Protein AF-A0A932TFF6-F1 (afdb_monomer)

Secondary structure (DSSP, 8-state):
----EEEEE-S-HHHHHHHHHHHHTTT-EEEEESSHHHHHHHHHSS---SEEEEES--SSS-HHHHHHHHHHH-TT--EEEEES---HHHHHHHHHTT--EEEESS--HHHHHHHHHHHHHS------SS---GGGT--GGG--TT-----S---EE-TTS-EEEEEPPPS---HHHHTSEEEEEEEE-TTS-EEEEEEEE-HHHHHHHHHHHS----TTSHHHHHHHHHHHHHHHHHT-SPPPSEEEE-S--HHHHHHHHHHTTPPPPS--

Radius of gyration: 21.69 Å; Cα contacts (8 Å, |Δi|>4): 420; chains: 1; bounding box: 51×45×53 Å

Structure (mmCIF, N/CA/C/O backbone):
data_AF-A0A932TFF6-F1
#
_entry.id   AF-A0A932TFF6-F1
#
loop_
_atom_site.group_PDB
_atom_site.id
_atom_site.type_symbol
_atom_site.label_atom_id
_atom_site.label_alt_id
_atom_site.label_comp_id
_atom_site.label_asym_id
_atom_site.label_entity_id
_atom_site.label_seq_id
_atom_site.pdbx_PDB_ins_code
_atom_site.Cartn_x
_atom_site.Cartn_y
_atom_site.Cartn_z
_atom_site.occupancy
_atom_site.B_iso_or_equiv
_atom_site.auth_seq_id
_atom_site.auth_comp_id
_atom_site.auth_asym_id
_atom_site.auth_atom_id
_atom_site.pdbx_PDB_model_num
ATOM 1 N N . MET A 1 1 ? -24.861 10.245 3.271 1.00 50.19 1 MET A N 1
ATOM 2 C CA . MET A 1 1 ? -23.673 9.605 3.872 1.00 50.19 1 MET A CA 1
ATOM 3 C C . MET A 1 1 ? -24.022 9.287 5.314 1.00 50.19 1 MET A C 1
ATOM 5 O O . MET A 1 1 ? -24.725 10.081 5.924 1.00 50.19 1 MET A O 1
ATOM 9 N N . SER A 1 2 ? -23.669 8.104 5.811 1.00 61.56 2 SER A N 1
ATOM 10 C CA . SER A 1 2 ? -23.955 7.710 7.195 1.00 61.56 2 SER A CA 1
ATOM 11 C C . SER A 1 2 ? -23.084 8.510 8.166 1.00 61.56 2 SER A C 1
ATOM 13 O O . SER A 1 2 ? -21.881 8.642 7.938 1.00 61.56 2 SER A O 1
ATOM 15 N N . ASN A 1 3 ? -23.696 9.031 9.231 1.00 86.69 3 ASN A N 1
ATOM 16 C CA . ASN A 1 3 ? -22.996 9.624 10.368 1.00 86.69 3 ASN A CA 1
ATOM 17 C C . ASN A 1 3 ? -22.178 8.512 11.046 1.00 86.69 3 ASN A C 1
ATOM 19 O O . ASN A 1 3 ? -22.764 7.551 11.538 1.00 86.69 3 ASN A O 1
ATOM 23 N N . ALA A 1 4 ? -20.853 8.607 10.969 1.00 93.56 4 ALA A N 1
ATOM 24 C CA . ALA A 1 4 ? -19.921 7.598 11.463 1.00 93.56 4 ALA A CA 1
ATOM 25 C C . ALA A 1 4 ? -19.188 8.171 12.670 1.00 93.56 4 ALA A C 1
ATOM 27 O O . ALA A 1 4 ? -18.909 9.373 12.687 1.00 93.56 4 ALA A O 1
ATOM 28 N N . HIS A 1 5 ? -18.879 7.319 13.642 1.00 95.06 5 HIS A N 1
ATOM 29 C CA . HIS A 1 5 ? -18.123 7.706 14.824 1.00 95.06 5 HIS A CA 1
ATOM 30 C C . HIS A 1 5 ? -16.627 7.459 14.606 1.00 95.06 5 HIS A C 1
ATOM 32 O O . HIS A 1 5 ? -16.205 6.313 14.420 1.00 95.06 5 HIS A O 1
ATOM 38 N N . ILE A 1 6 ? -15.835 8.532 14.569 1.00 96.38 6 ILE A N 1
ATOM 39 C CA . ILE A 1 6 ? -14.424 8.497 14.174 1.00 96.38 6 ILE A CA 1
ATOM 40 C C . ILE A 1 6 ? -13.540 8.980 15.323 1.00 96.38 6 ILE A C 1
ATOM 42 O O . ILE A 1 6 ? -13.723 10.091 15.811 1.00 96.38 6 ILE A O 1
ATOM 46 N N . LEU A 1 7 ? -12.540 8.179 15.690 1.00 97.25 7 LEU A N 1
ATOM 47 C CA . LEU A 1 7 ? -11.483 8.579 16.619 1.00 97.25 7 LEU A CA 1
ATOM 48 C C . LEU A 1 7 ? -10.253 9.045 15.836 1.00 97.25 7 LEU A C 1
ATOM 50 O O . LEU A 1 7 ? -9.744 8.309 14.990 1.00 97.25 7 LEU A O 1
ATOM 54 N N . ILE A 1 8 ? -9.753 10.241 16.126 1.00 97.44 8 ILE A N 1
ATOM 55 C CA . ILE A 1 8 ? -8.482 10.757 15.609 1.00 97.44 8 ILE A CA 1
ATOM 56 C C . ILE A 1 8 ? -7.444 10.722 16.722 1.00 97.44 8 ILE A C 1
ATOM 58 O O . ILE A 1 8 ? -7.664 11.271 17.794 1.00 97.44 8 ILE A O 1
ATOM 62 N N . VAL A 1 9 ? -6.285 10.143 16.450 1.00 97.00 9 VAL A N 1
ATOM 63 C CA . VAL A 1 9 ? -5.193 10.021 17.409 1.00 97.00 9 VAL A CA 1
ATOM 64 C C . VAL A 1 9 ? -3.934 10.599 16.785 1.00 97.00 9 VAL A C 1
ATOM 66 O O . VAL A 1 9 ? -3.470 10.089 15.771 1.00 97.00 9 VAL A O 1
ATOM 69 N N . ASP A 1 10 ? -3.406 11.672 17.357 1.00 94.06 10 ASP A N 1
ATOM 70 C CA . ASP A 1 10 ? -2.201 12.357 16.871 1.00 94.06 10 ASP A CA 1
ATOM 71 C C . ASP A 1 10 ? -1.651 13.216 18.013 1.00 94.06 10 ASP A C 1
ATOM 73 O O . ASP A 1 10 ? -2.449 13.788 18.749 1.00 94.06 10 ASP A O 1
ATOM 77 N N . ASP A 1 11 ? -0.342 13.346 18.211 1.00 92.75 11 ASP A N 1
ATOM 78 C CA . ASP A 1 11 ? 0.190 14.215 19.271 1.00 92.75 11 ASP A CA 1
ATOM 79 C C . ASP A 1 11 ? 0.161 15.702 18.878 1.00 92.75 11 ASP A C 1
ATOM 81 O O . ASP A 1 11 ? 0.051 16.578 19.745 1.00 92.75 11 ASP A O 1
ATOM 85 N N . GLU A 1 12 ? 0.108 16.011 17.580 1.00 90.75 12 GLU A N 1
ATOM 86 C CA . GLU A 1 12 ? 0.061 17.378 17.070 1.00 90.75 12 GLU A CA 1
ATOM 87 C C . GLU A 1 12 ? -1.375 17.940 17.050 1.00 90.75 12 GLU A C 1
ATOM 89 O O . GLU A 1 12 ? -2.219 17.559 16.235 1.00 90.75 12 GLU A O 1
ATOM 94 N N . GLU A 1 13 ? -1.657 18.927 17.910 1.00 92.12 13 GLU A N 1
ATOM 95 C CA . GLU A 1 13 ? -2.988 19.550 18.039 1.00 92.12 13 GLU A CA 1
ATOM 96 C C . GLU A 1 13 ? -3.528 20.089 16.709 1.00 92.12 13 GLU A C 1
ATOM 98 O O . GLU A 1 13 ? -4.639 19.749 16.308 1.00 92.12 13 GLU A O 1
ATOM 103 N N . ASN A 1 14 ? -2.711 20.846 15.973 1.00 88.25 14 ASN A N 1
ATOM 104 C CA . ASN A 1 14 ? -3.103 21.423 14.684 1.00 88.25 14 ASN A CA 1
ATOM 105 C C . ASN A 1 14 ? -3.545 20.355 13.670 1.00 88.25 14 ASN A C 1
ATOM 107 O O . ASN A 1 14 ? -4.462 20.584 12.874 1.00 88.25 14 ASN A O 1
ATOM 111 N N . ILE A 1 15 ? -2.897 19.186 13.684 1.00 88.50 15 ILE A N 1
ATOM 112 C CA . ILE A 1 15 ? -3.232 18.076 12.793 1.00 88.50 15 ILE A CA 1
ATOM 113 C C . ILE A 1 15 ? -4.560 17.445 13.220 1.00 88.50 15 ILE A C 1
ATOM 115 O O . ILE A 1 15 ? -5.430 17.246 12.364 1.00 88.50 15 ILE A O 1
ATOM 119 N N . ARG A 1 16 ? -4.756 17.203 14.527 1.00 94.94 16 ARG A N 1
ATOM 120 C CA . ARG A 1 16 ? -6.035 16.709 15.066 1.00 94.94 16 ARG A CA 1
ATOM 121 C C . ARG A 1 16 ? -7.191 17.623 14.686 1.00 94.94 16 ARG A C 1
ATOM 123 O O . ARG A 1 16 ? -8.195 17.146 14.165 1.00 94.94 16 ARG A O 1
ATOM 130 N N . GLU A 1 17 ? -7.039 18.930 14.891 1.00 94.12 17 GLU A N 1
ATOM 131 C CA . GLU A 1 17 ? -8.085 19.908 14.582 1.00 94.12 17 GLU A CA 1
ATOM 132 C C . GLU A 1 17 ? -8.396 19.968 13.086 1.00 94.12 17 GLU A C 1
ATOM 134 O O . GLU A 1 17 ? -9.562 19.958 12.693 1.00 94.12 17 GLU A O 1
ATOM 139 N N . THR A 1 18 ? -7.365 19.958 12.237 1.00 91.06 18 THR A N 1
ATOM 140 C CA . THR A 1 18 ? -7.540 19.977 10.778 1.00 91.06 18 THR A CA 1
ATOM 141 C C . THR A 1 18 ? -8.310 18.748 10.294 1.00 91.06 18 THR A C 1
ATOM 143 O O . THR A 1 18 ? -9.246 18.873 9.498 1.00 91.06 18 THR A O 1
ATOM 146 N N . MET A 1 19 ? -7.944 17.557 10.780 1.00 95.38 19 MET A N 1
ATOM 147 C CA . MET A 1 19 ? -8.646 16.320 10.441 1.00 95.38 19 MET A CA 1
ATOM 148 C C . MET A 1 19 ? -10.082 16.314 10.981 1.00 95.38 19 MET A C 1
ATOM 150 O O . MET A 1 19 ? -11.002 15.946 10.246 1.00 95.38 19 MET A O 1
ATOM 154 N N . ARG A 1 20 ? -10.284 16.778 12.222 1.00 97.06 20 ARG A N 1
ATOM 155 C CA . ARG A 1 20 ? -11.602 16.901 12.857 1.00 97.06 20 ARG A CA 1
ATOM 156 C C . ARG A 1 20 ? -12.528 17.780 12.027 1.00 97.06 20 ARG A C 1
ATOM 158 O O . ARG A 1 20 ? -13.556 17.296 11.559 1.00 97.06 20 ARG A O 1
ATOM 165 N N . PHE A 1 21 ? -12.121 19.015 11.732 1.00 95.50 21 PHE A N 1
ATOM 166 C CA . PHE A 1 21 ? -12.932 19.942 10.941 1.00 95.50 21 PHE A CA 1
ATOM 167 C C . PHE A 1 21 ? -13.251 19.398 9.543 1.00 95.50 21 PHE A C 1
ATOM 169 O O . PHE A 1 21 ? -14.367 19.560 9.050 1.00 95.50 21 PHE A O 1
ATOM 176 N N . ALA A 1 22 ? -12.299 18.721 8.895 1.00 93.94 22 ALA A N 1
ATOM 177 C CA . ALA A 1 22 ? -12.499 18.163 7.561 1.00 93.94 22 ALA A CA 1
ATOM 178 C C . ALA A 1 22 ? -13.547 17.035 7.508 1.00 93.94 22 ALA A C 1
ATOM 180 O O . ALA A 1 22 ? -14.212 16.892 6.474 1.00 93.94 22 ALA A O 1
ATOM 181 N N . LEU A 1 23 ? -13.679 16.250 8.584 1.00 96.06 23 LEU A N 1
ATOM 182 C CA . LEU A 1 23 ? -14.601 15.114 8.697 1.00 96.06 23 LEU A CA 1
ATOM 183 C C . LEU A 1 23 ? -15.957 15.511 9.296 1.00 96.06 23 LEU A C 1
ATOM 185 O O . LEU A 1 23 ? -16.994 15.045 8.823 1.00 96.06 23 LEU A O 1
ATOM 189 N N . GLU A 1 24 ? -15.981 16.425 10.266 1.00 96.19 24 GLU A N 1
ATOM 190 C CA . GLU A 1 24 ? -17.225 17.008 10.787 1.00 96.19 24 GLU A CA 1
ATOM 191 C C . GLU A 1 24 ? -17.979 17.784 9.701 1.00 96.19 24 GLU A C 1
ATOM 193 O O . GLU A 1 24 ? -19.206 17.712 9.624 1.00 96.19 24 GLU A O 1
ATOM 198 N N . ALA A 1 25 ? -17.259 18.452 8.789 1.00 93.81 25 ALA A N 1
ATOM 199 C CA . ALA A 1 25 ? -17.853 19.160 7.653 1.00 93.81 25 ALA A CA 1
ATOM 200 C C . ALA A 1 25 ? -18.685 18.257 6.720 1.00 93.81 25 ALA A C 1
ATOM 202 O O . ALA A 1 25 ? -19.515 18.761 5.964 1.00 93.81 25 ALA A O 1
ATOM 203 N N . VAL A 1 26 ? -18.485 16.934 6.766 1.00 91.81 26 VAL A N 1
ATOM 204 C CA . VAL A 1 26 ? -19.289 15.945 6.025 1.00 91.81 26 VAL A CA 1
ATOM 205 C C . VAL A 1 26 ? -20.233 15.129 6.918 1.00 91.81 26 VAL A C 1
ATOM 207 O O . VAL A 1 26 ? -20.846 14.167 6.454 1.00 91.81 26 VAL A O 1
ATOM 210 N N . GLY A 1 27 ? -20.418 15.553 8.173 1.00 94.12 27 GLY A N 1
ATOM 211 C CA . GLY A 1 27 ? -21.456 15.058 9.079 1.00 94.12 27 GLY A CA 1
ATOM 212 C C . GLY A 1 27 ? -21.071 13.846 9.929 1.00 94.12 27 GLY A C 1
ATOM 213 O O . GLY A 1 27 ? -21.969 13.156 10.412 1.00 94.12 27 GLY A O 1
ATOM 214 N N . HIS A 1 28 ? -19.777 13.557 10.090 1.00 95.81 28 HIS A N 1
ATOM 215 C CA . HIS A 1 28 ? -19.294 12.533 11.024 1.00 95.81 28 HIS A CA 1
ATOM 216 C C . HIS A 1 28 ? -19.194 13.085 12.456 1.00 95.81 28 HIS A C 1
ATOM 218 O O . HIS A 1 28 ? -18.895 14.264 12.639 1.00 95.81 28 HIS A O 1
ATOM 224 N N . ARG A 1 29 ? -19.405 12.230 13.467 1.00 95.75 29 ARG A N 1
ATOM 225 C CA . ARG A 1 29 ? -19.052 12.527 14.865 1.00 95.75 29 ARG A CA 1
ATOM 226 C C . ARG A 1 29 ? -17.577 12.196 15.044 1.00 95.75 29 ARG A C 1
ATOM 228 O O . ARG A 1 29 ? -17.175 11.065 14.771 1.00 95.75 29 ARG A O 1
ATOM 235 N N . VAL A 1 30 ? -16.789 13.171 15.478 1.00 96.44 30 VAL A N 1
ATOM 236 C CA . VAL A 1 30 ? -15.340 13.023 15.581 1.00 96.44 30 VAL A CA 1
ATOM 237 C C . VAL A 1 30 ? -14.878 13.334 16.992 1.00 96.44 30 VAL A C 1
ATOM 239 O O . VAL A 1 30 ? -15.206 14.380 17.541 1.00 96.44 30 VAL A O 1
ATOM 242 N N . GLU A 1 31 ? -14.078 12.436 17.545 1.00 96.56 31 GLU A N 1
ATOM 243 C CA . GLU A 1 31 ? -13.408 12.617 18.828 1.00 96.56 31 GLU A CA 1
ATOM 244 C C . GLU A 1 31 ? -11.901 12.497 18.631 1.00 96.56 31 GLU A C 1
ATOM 246 O O . GLU A 1 31 ? -11.424 11.985 17.613 1.00 96.56 31 GLU A O 1
ATOM 251 N N . THR A 1 32 ? -11.135 13.046 19.568 1.00 96.62 32 THR A N 1
ATOM 252 C CA . THR A 1 32 ? -9.690 13.200 19.409 1.00 96.62 32 THR A CA 1
ATOM 253 C C . THR A 1 32 ? -8.951 12.757 20.657 1.00 96.62 32 THR A C 1
ATOM 255 O O . THR A 1 32 ? -9.335 13.176 21.740 1.00 96.62 32 THR A O 1
ATOM 258 N N . ALA A 1 33 ? -7.850 12.031 20.488 1.00 96.38 33 ALA A N 1
ATOM 259 C CA . ALA A 1 33 ? -6.898 11.704 21.541 1.00 96.38 33 ALA A CA 1
ATOM 260 C C . ALA A 1 33 ? -5.516 12.276 21.192 1.00 96.38 33 ALA A C 1
ATOM 262 O O . ALA A 1 33 ? -5.058 12.168 20.052 1.00 96.38 33 ALA A O 1
ATOM 263 N N . ALA A 1 34 ? -4.839 12.879 22.168 1.00 94.94 34 ALA A N 1
ATOM 264 C CA . ALA A 1 34 ? -3.521 13.490 22.008 1.00 94.94 34 ALA A CA 1
ATOM 265 C C . ALA A 1 34 ? -2.359 12.510 22.242 1.00 94.94 34 ALA A C 1
ATOM 267 O O . ALA A 1 34 ? -1.193 12.885 22.129 1.00 94.94 34 ALA A O 1
ATOM 268 N N . SER A 1 35 ? -2.649 11.261 22.613 1.00 94.06 35 SER A N 1
ATOM 269 C CA . SER A 1 35 ? -1.630 10.236 22.841 1.00 94.06 35 SER A CA 1
ATOM 270 C C . SER A 1 35 ? -2.169 8.827 22.619 1.00 94.06 35 SER A C 1
ATOM 272 O O . SER A 1 35 ? -3.372 8.576 22.702 1.00 94.06 35 SER A O 1
ATOM 274 N N . GLY A 1 36 ? -1.263 7.866 22.424 1.00 92.62 36 GLY A N 1
ATOM 275 C CA . GLY A 1 36 ? -1.642 6.457 22.341 1.00 92.62 36 GLY A CA 1
ATOM 276 C C . GLY A 1 36 ? -2.258 5.898 23.631 1.00 92.62 36 GLY A C 1
ATOM 277 O O . GLY A 1 36 ? -3.066 4.978 23.567 1.00 92.62 36 GLY A O 1
ATOM 278 N N . ALA A 1 37 ? -1.920 6.451 24.802 1.00 92.81 37 ALA A N 1
ATOM 279 C CA . ALA A 1 37 ? -2.524 6.039 26.071 1.00 92.81 37 ALA A CA 1
ATOM 280 C C . ALA A 1 37 ? -3.995 6.473 26.157 1.00 92.81 37 ALA A C 1
ATOM 282 O O . ALA A 1 37 ? -4.860 5.639 26.414 1.00 92.81 37 ALA A O 1
ATOM 283 N N . GLU A 1 38 ? -4.262 7.744 25.855 1.00 94.62 38 GLU A N 1
ATOM 284 C CA . GLU A 1 38 ? -5.611 8.313 25.785 1.00 94.62 38 GLU A CA 1
ATOM 285 C C . GLU A 1 38 ? -6.453 7.594 24.724 1.00 94.62 38 GLU A C 1
ATOM 287 O O . GLU A 1 38 ? -7.576 7.191 24.994 1.00 94.62 38 GLU A O 1
ATOM 292 N N . ALA A 1 39 ? -5.876 7.283 23.558 1.00 94.56 39 ALA A N 1
ATOM 293 C CA . ALA A 1 39 ? -6.569 6.514 22.526 1.00 94.56 39 ALA A CA 1
ATOM 294 C C . ALA A 1 39 ? -7.030 5.129 23.000 1.00 94.56 39 ALA A C 1
ATOM 296 O O . ALA A 1 39 ? -8.104 4.671 22.623 1.00 94.56 39 ALA A O 1
ATOM 297 N N . LEU A 1 40 ? -6.227 4.437 23.813 1.00 93.00 40 LEU A N 1
ATOM 298 C CA . LEU A 1 40 ? -6.586 3.122 24.352 1.00 93.00 40 LEU A CA 1
ATOM 299 C C . LEU A 1 40 ? -7.601 3.205 25.495 1.00 93.00 40 LEU A C 1
ATOM 301 O O . LEU A 1 40 ? -8.325 2.230 25.724 1.00 93.00 40 LEU A O 1
ATOM 305 N N . GLU A 1 41 ? -7.632 4.320 26.217 1.00 93.31 41 GLU A N 1
ATOM 306 C CA . GLU A 1 41 ? -8.660 4.621 27.210 1.00 93.31 41 GLU A CA 1
ATOM 307 C C . GLU A 1 41 ? -9.996 4.897 26.512 1.00 93.31 41 GLU A C 1
ATOM 309 O O . GLU A 1 41 ? -10.964 4.178 26.762 1.00 93.31 41 GLU A O 1
ATOM 314 N N . GLU A 1 42 ? -10.007 5.804 25.533 1.00 90.94 42 GLU A N 1
ATOM 315 C CA . GLU A 1 42 ? -11.187 6.143 24.729 1.00 90.94 42 GLU A CA 1
ATOM 316 C C . GLU A 1 42 ? -11.730 4.936 23.958 1.00 90.94 42 GLU A C 1
ATOM 318 O O . GLU A 1 42 ? -12.927 4.651 23.974 1.00 90.94 42 GLU A O 1
ATOM 323 N N . PHE A 1 43 ? -10.855 4.131 23.347 1.00 88.81 43 PHE A N 1
ATOM 324 C CA . PHE A 1 43 ? -11.277 2.896 22.683 1.00 88.81 43 PHE A CA 1
ATOM 325 C C . PHE A 1 43 ? -11.825 1.850 23.671 1.00 88.81 43 PHE A C 1
ATOM 327 O O . PHE A 1 43 ? -12.598 0.971 23.297 1.00 88.81 43 PHE A O 1
ATOM 334 N N . GLY A 1 44 ? -11.403 1.908 24.937 1.00 85.81 44 GLY A N 1
ATOM 335 C CA . GLY A 1 44 ? -11.828 0.999 26.002 1.00 85.81 44 GLY A CA 1
ATOM 336 C C . GLY A 1 44 ? -13.105 1.411 26.735 1.00 85.81 44 GLY A C 1
ATOM 337 O O . GLY A 1 44 ? -13.643 0.587 27.473 1.00 85.81 44 GLY A O 1
ATOM 338 N N . SER A 1 45 ? -13.601 2.635 26.534 1.00 83.31 45 SER A N 1
ATOM 339 C CA . SER A 1 45 ? -14.767 3.196 27.238 1.00 83.31 45 SER A CA 1
ATOM 340 C C . SER A 1 45 ? -16.088 2.473 26.928 1.00 83.31 45 SER A C 1
ATOM 342 O O . SER A 1 45 ? -17.068 2.613 27.660 1.00 83.31 45 SER A O 1
ATOM 344 N N . GLY A 1 46 ? -16.110 1.657 25.869 1.00 68.75 46 GLY A N 1
ATOM 345 C CA . GLY A 1 46 ? -17.282 0.913 25.411 1.00 68.75 46 GLY A CA 1
ATOM 346 C C . GLY A 1 46 ? -18.104 1.648 24.351 1.00 68.75 46 GLY A C 1
ATOM 347 O O . GLY A 1 46 ? -19.057 1.066 23.827 1.00 68.75 46 GLY A O 1
ATOM 348 N N . GLU A 1 47 ? -17.735 2.882 23.989 1.00 72.50 47 GLU A N 1
ATOM 349 C CA . GLU A 1 47 ? -18.286 3.535 22.803 1.00 72.50 47 GLU A CA 1
ATOM 350 C C . GLU A 1 47 ? -17.791 2.827 21.529 1.00 72.50 47 GLU A C 1
ATOM 352 O O . GLU A 1 47 ? -16.619 2.480 21.381 1.00 72.50 47 GLU A O 1
ATOM 357 N N . GLY A 1 48 ? -18.712 2.541 20.606 1.00 83.62 48 GLY A N 1
ATOM 358 C CA . GLY A 1 48 ? -18.376 1.894 19.342 1.00 83.62 48 GLY A CA 1
ATOM 359 C C . GLY A 1 48 ? -17.723 2.880 18.375 1.00 83.62 48 GLY A C 1
ATOM 360 O O . GLY A 1 48 ? -18.282 3.946 18.117 1.00 83.62 48 GLY A O 1
ATOM 361 N N . TRP A 1 49 ? -16.589 2.490 17.794 1.00 92.94 49 TRP A N 1
ATOM 362 C CA . TRP A 1 49 ? -15.879 3.264 16.773 1.00 92.94 49 TRP A CA 1
ATOM 363 C C . TRP A 1 49 ? -16.074 2.648 15.386 1.00 92.94 49 TRP A C 1
ATOM 365 O O . TRP A 1 49 ? -15.895 1.442 15.191 1.00 92.94 49 TRP A O 1
ATOM 375 N N . ASP A 1 50 ? -16.426 3.475 14.403 1.00 93.44 50 ASP A N 1
ATOM 376 C CA . ASP A 1 50 ? -16.560 3.046 13.008 1.00 93.44 50 ASP A CA 1
ATOM 377 C C . ASP A 1 50 ? -15.232 3.116 12.251 1.00 93.44 50 ASP A C 1
ATOM 379 O O . ASP A 1 50 ? -15.015 2.325 11.321 1.00 93.44 50 ASP A O 1
ATOM 383 N N . LEU A 1 51 ? -14.366 4.055 12.649 1.00 94.38 51 LEU A N 1
ATOM 384 C CA . LEU A 1 51 ? -13.048 4.312 12.079 1.00 94.38 51 LEU A CA 1
ATOM 385 C C . LEU A 1 51 ? -12.112 4.931 13.127 1.00 94.38 51 LEU A C 1
ATOM 387 O O . LEU A 1 51 ? -12.519 5.798 13.893 1.00 94.38 51 LEU A O 1
ATOM 391 N N . VAL A 1 52 ? -10.843 4.533 13.102 1.00 96.06 52 VAL A N 1
ATOM 392 C CA . VAL A 1 52 ? -9.759 5.179 13.849 1.00 96.06 52 VAL A CA 1
ATOM 393 C C . VAL A 1 52 ? -8.722 5.696 12.855 1.00 96.06 52 VAL A C 1
ATOM 395 O O . VAL A 1 52 ? -8.267 4.945 11.993 1.00 96.06 52 VAL A O 1
ATOM 398 N N . LEU A 1 53 ? -8.349 6.966 12.964 1.00 95.19 53 LEU A N 1
ATOM 399 C CA . LEU A 1 53 ? -7.217 7.583 12.276 1.00 95.19 53 LEU A CA 1
ATOM 400 C C . LEU A 1 53 ? -6.085 7.704 13.288 1.00 95.19 53 LEU A C 1
ATOM 402 O O . LEU A 1 53 ? -6.232 8.418 14.273 1.00 95.19 53 LEU A O 1
ATOM 406 N N . LEU A 1 54 ? -4.992 6.979 13.078 1.00 95.19 54 LEU A N 1
ATOM 407 C CA . LEU A 1 54 ? -3.971 6.776 14.101 1.00 95.19 54 LEU A CA 1
ATOM 408 C C . LEU A 1 54 ? -2.602 7.218 13.613 1.00 95.19 54 LEU A C 1
ATOM 410 O O . LEU A 1 54 ? -2.032 6.574 12.734 1.00 95.19 54 LEU A O 1
ATOM 414 N N . ASP A 1 55 ? -2.057 8.277 14.202 1.00 91.69 55 ASP A N 1
ATOM 415 C CA . ASP A 1 55 ? -0.686 8.671 13.940 1.00 91.69 55 ASP A CA 1
ATOM 416 C C . ASP A 1 55 ? 0.284 7.560 14.346 1.00 91.69 55 ASP A C 1
ATOM 418 O O . ASP A 1 55 ? 0.163 6.898 15.379 1.00 91.69 55 ASP A O 1
ATOM 422 N N . GLN A 1 56 ? 1.253 7.322 13.477 1.00 83.69 56 GLN A N 1
ATOM 423 C CA . GLN A 1 56 ? 2.258 6.301 13.684 1.00 83.69 56 GLN A CA 1
ATOM 424 C C . GLN A 1 56 ? 3.243 6.670 14.804 1.00 83.69 56 GLN A C 1
ATOM 426 O O . GLN A 1 56 ? 3.704 5.787 15.533 1.00 83.69 56 GLN A O 1
ATOM 431 N N . ARG A 1 57 ? 3.644 7.941 14.882 1.00 81.75 57 ARG A N 1
ATOM 432 C CA . ARG A 1 57 ? 4.836 8.425 15.584 1.00 81.75 57 ARG A CA 1
ATOM 433 C C . ARG A 1 57 ? 4.422 9.392 16.687 1.00 81.75 57 ARG A C 1
ATOM 435 O O . ARG A 1 57 ? 4.691 10.579 16.601 1.00 81.75 57 ARG A O 1
ATOM 442 N N . MET A 1 58 ? 3.893 8.842 17.771 1.00 87.25 58 MET A N 1
ATOM 443 C CA . MET A 1 58 ? 3.568 9.617 18.967 1.00 87.25 58 MET A CA 1
ATOM 444 C C . MET A 1 58 ? 4.560 9.353 20.107 1.00 87.25 58 MET A C 1
ATOM 446 O O . MET A 1 58 ? 5.055 8.228 20.246 1.00 87.25 58 MET A O 1
ATOM 450 N N . PRO A 1 59 ? 4.823 10.343 20.976 1.00 78.69 59 PRO A N 1
ATOM 451 C CA . PRO A 1 59 ? 5.527 10.124 22.231 1.00 78.69 59 PRO A CA 1
ATOM 452 C C . PRO A 1 59 ? 4.817 9.098 23.128 1.00 78.69 59 PRO A C 1
ATOM 454 O O . PRO A 1 59 ? 3.594 9.091 23.269 1.00 78.69 59 PRO A O 1
ATOM 457 N N . GLY A 1 60 ? 5.601 8.256 23.805 1.00 88.38 60 GLY A N 1
ATOM 458 C CA . GLY A 1 60 ? 5.077 7.255 24.734 1.00 88.38 60 GLY A CA 1
ATOM 459 C C . GLY A 1 60 ? 4.655 5.970 24.027 1.00 88.38 60 GLY A C 1
ATOM 460 O O . GLY A 1 60 ? 5.510 5.162 23.674 1.00 88.38 60 GLY A O 1
ATOM 461 N N . VAL A 1 61 ? 3.347 5.745 23.883 1.00 83.19 61 VAL A N 1
ATOM 462 C CA . VAL A 1 61 ? 2.829 4.535 23.224 1.00 83.19 61 VAL A CA 1
ATOM 463 C C . VAL A 1 61 ? 2.793 4.767 21.717 1.00 83.19 61 VAL A C 1
ATOM 465 O O . VAL A 1 61 ? 2.018 5.588 21.231 1.00 83.19 61 VAL A O 1
ATOM 468 N N . GLU A 1 62 ? 3.621 4.024 20.986 1.00 84.00 62 GLU A N 1
ATOM 469 C CA . GLU A 1 62 ? 3.720 4.137 19.531 1.00 84.00 62 GLU A CA 1
ATOM 470 C C . GLU A 1 62 ? 2.439 3.674 18.819 1.00 84.00 62 GLU A C 1
ATOM 472 O O . GLU A 1 62 ? 1.759 2.746 19.264 1.00 84.00 62 GLU A O 1
ATOM 477 N N . GLY A 1 63 ? 2.135 4.266 17.659 1.00 87.19 63 GLY A N 1
ATOM 478 C CA . GLY A 1 63 ? 0.899 3.985 16.924 1.00 87.19 63 GLY A CA 1
ATOM 479 C C . GLY A 1 63 ? 0.745 2.518 16.508 1.00 87.19 63 GLY A C 1
ATOM 480 O O . GLY A 1 63 ? -0.356 1.977 16.536 1.00 87.19 63 GLY A O 1
ATOM 481 N N . LEU A 1 64 ? 1.839 1.821 16.185 1.00 85.00 64 LEU A N 1
ATOM 482 C CA . LEU A 1 64 ? 1.776 0.395 15.836 1.00 85.00 64 LEU A CA 1
ATOM 483 C C . LEU A 1 64 ? 1.364 -0.485 17.031 1.00 85.00 64 LEU A C 1
ATOM 485 O O . LEU A 1 64 ? 0.647 -1.473 16.864 1.00 85.00 64 LEU A O 1
ATOM 489 N N . GLU A 1 65 ? 1.794 -0.119 18.236 1.00 86.88 65 GLU A N 1
ATOM 490 C CA . GLU A 1 65 ? 1.407 -0.796 19.475 1.00 86.88 65 GLU A CA 1
ATOM 491 C C . GLU A 1 65 ? -0.057 -0.494 19.826 1.00 86.88 65 GLU A C 1
ATOM 493 O O . GLU A 1 65 ? -0.811 -1.398 20.193 1.00 86.88 65 GLU A O 1
ATOM 498 N N . VAL A 1 66 ? -0.497 0.756 19.638 1.00 92.88 66 VAL A N 1
ATOM 499 C CA . VAL A 1 66 ? -1.912 1.138 19.784 1.00 92.88 66 VAL A CA 1
ATOM 500 C C . VAL A 1 66 ? -2.790 0.327 18.829 1.00 92.88 66 VAL A C 1
ATOM 502 O O . VAL A 1 66 ? -3.792 -0.242 19.261 1.00 92.88 66 VAL A O 1
ATOM 505 N N . LEU A 1 67 ? -2.389 0.198 17.559 1.00 92.00 67 LEU A N 1
ATOM 506 C CA . LEU A 1 67 ? -3.087 -0.620 16.568 1.00 92.00 67 LEU A CA 1
ATOM 507 C C . LEU A 1 67 ? -3.239 -2.069 17.043 1.00 92.00 67 LEU A C 1
ATOM 509 O O . LEU A 1 67 ? -4.351 -2.595 17.027 1.00 92.00 67 LEU A O 1
ATOM 513 N N . ARG A 1 68 ? -2.153 -2.708 17.499 1.00 87.06 68 ARG A N 1
ATOM 514 C CA . ARG A 1 68 ? -2.202 -4.092 17.997 1.00 87.06 68 ARG A CA 1
ATOM 515 C C . ARG A 1 68 ? -3.221 -4.255 19.121 1.00 87.06 68 ARG A C 1
ATOM 517 O O . ARG A 1 68 ? -4.080 -5.128 19.042 1.00 87.06 68 ARG A O 1
ATOM 524 N N . ARG A 1 69 ? -3.194 -3.366 20.112 1.00 90.06 69 ARG A N 1
ATOM 525 C CA . ARG A 1 69 ? -4.108 -3.420 21.262 1.00 90.06 69 ARG A CA 1
ATOM 526 C C . ARG A 1 69 ? -5.561 -3.123 20.893 1.00 90.06 69 ARG A C 1
ATOM 528 O O . ARG A 1 69 ? -6.467 -3.749 21.438 1.00 90.06 69 ARG A O 1
ATOM 535 N N . ILE A 1 70 ? -5.801 -2.202 19.958 1.00 91.44 70 ILE A N 1
ATOM 536 C CA . ILE A 1 70 ? -7.139 -1.964 19.396 1.00 91.44 70 ILE A CA 1
ATOM 537 C C . ILE A 1 70 ? -7.663 -3.246 18.744 1.00 91.44 70 ILE A C 1
ATOM 539 O O . ILE A 1 70 ? -8.799 -3.643 18.987 1.00 91.44 70 ILE A O 1
ATOM 543 N N . ARG A 1 71 ? -6.825 -3.929 17.958 1.00 83.31 71 ARG A N 1
ATOM 544 C CA . ARG A 1 71 ? -7.188 -5.151 17.225 1.00 83.31 71 ARG A CA 1
ATOM 545 C C . ARG A 1 71 ? -7.397 -6.361 18.131 1.00 83.31 71 ARG A C 1
ATOM 547 O O . ARG A 1 71 ? -8.251 -7.189 17.830 1.00 83.31 71 ARG A O 1
ATOM 554 N N . GLU A 1 72 ? -6.661 -6.457 19.234 1.00 84.94 72 GLU A N 1
ATOM 555 C CA . GLU A 1 72 ? -6.896 -7.463 20.277 1.00 84.94 72 GLU A CA 1
ATOM 556 C C . GLU A 1 72 ? -8.282 -7.308 20.920 1.00 84.94 72 GLU A C 1
ATOM 558 O O . GLU A 1 72 ? -8.914 -8.304 21.268 1.00 84.94 72 GLU A O 1
ATOM 563 N N . ARG A 1 73 ? -8.774 -6.068 21.050 1.00 86.50 73 ARG A N 1
ATOM 564 C CA . ARG A 1 73 ? -10.099 -5.765 21.614 1.00 86.50 73 ARG A CA 1
ATOM 565 C C . ARG A 1 73 ? -11.222 -5.877 20.585 1.00 86.50 73 ARG A C 1
ATOM 567 O O . ARG A 1 73 ? -12.271 -6.437 20.888 1.00 86.50 73 ARG A O 1
ATOM 574 N N . ASP A 1 74 ? -11.006 -5.353 19.383 1.00 86.06 74 ASP A N 1
ATOM 575 C CA . ASP A 1 74 ? -11.936 -5.430 18.257 1.00 86.06 74 ASP A CA 1
ATOM 576 C C . ASP A 1 74 ? -11.202 -5.882 16.979 1.00 86.06 74 ASP A C 1
ATOM 578 O O . ASP A 1 74 ? -10.660 -5.065 16.222 1.00 86.06 74 ASP A O 1
ATOM 582 N N . PRO A 1 75 ? -11.239 -7.192 16.671 1.00 82.56 75 PRO A N 1
ATOM 583 C CA . PRO A 1 75 ? -10.665 -7.743 15.447 1.00 82.56 75 PRO A CA 1
ATOM 584 C C . PRO A 1 75 ? -11.318 -7.243 14.153 1.00 82.56 75 PRO A C 1
ATOM 586 O O . PRO A 1 75 ? -10.816 -7.552 13.071 1.00 82.56 75 PRO A O 1
ATOM 589 N N . ALA A 1 76 ? -12.427 -6.504 14.208 1.00 83.25 76 ALA A N 1
ATOM 590 C CA . ALA A 1 76 ? -13.082 -5.875 13.061 1.00 83.25 76 ALA A CA 1
ATOM 591 C C . ALA A 1 76 ? -12.905 -4.344 13.035 1.00 83.25 76 ALA A C 1
ATOM 593 O O . ALA A 1 76 ? -13.467 -3.689 12.150 1.00 83.25 76 ALA A O 1
ATOM 594 N N . ALA A 1 77 ? -12.119 -3.777 13.960 1.00 87.56 77 ALA A N 1
ATOM 595 C CA . ALA A 1 77 ? -11.821 -2.352 13.994 1.00 87.56 77 ALA A CA 1
ATOM 596 C C . ALA A 1 77 ? -11.173 -1.906 12.682 1.00 87.56 77 ALA A C 1
ATOM 598 O O . ALA A 1 77 ? -10.250 -2.553 12.169 1.00 87.56 77 ALA A O 1
ATOM 599 N N . ARG A 1 78 ? -11.653 -0.780 12.149 1.00 89.31 78 ARG A N 1
ATOM 600 C CA . ARG A 1 78 ? -11.074 -0.125 10.977 1.00 89.31 78 ARG A CA 1
ATOM 601 C C . ARG A 1 78 ? -10.090 0.926 11.456 1.00 89.31 78 ARG A C 1
ATOM 603 O O . ARG A 1 78 ? -10.510 1.945 11.991 1.00 89.31 78 ARG A O 1
ATOM 610 N N . VAL A 1 79 ? -8.805 0.686 11.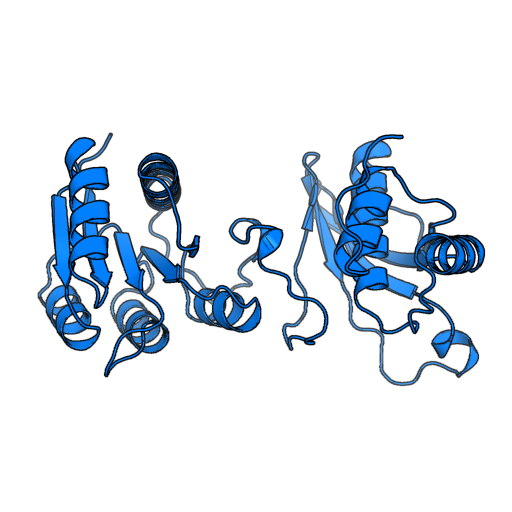242 1.00 91.50 79 VAL A N 1
ATOM 611 C CA . VAL A 1 79 ? -7.752 1.637 11.608 1.00 91.50 79 VAL A CA 1
ATOM 612 C C . VAL A 1 79 ? -7.011 2.063 10.349 1.00 91.50 79 VAL A C 1
ATOM 614 O O . VAL A 1 79 ? -6.551 1.208 9.594 1.00 91.50 79 VAL A O 1
ATOM 617 N N . ILE A 1 80 ? -6.915 3.366 10.109 1.00 87.81 80 ILE A N 1
ATOM 618 C CA . ILE A 1 80 ? -6.062 3.957 9.079 1.00 87.81 80 ILE A CA 1
ATOM 619 C C . ILE A 1 80 ? -4.852 4.555 9.786 1.00 87.81 80 ILE A C 1
ATOM 621 O O . ILE A 1 80 ? -5.009 5.437 10.630 1.00 87.81 80 ILE A O 1
ATOM 625 N N . MET A 1 81 ? -3.652 4.101 9.434 1.00 87.81 81 MET A N 1
ATOM 626 C CA . MET A 1 81 ? -2.431 4.700 9.972 1.00 87.81 81 MET A CA 1
ATOM 627 C C . MET A 1 81 ? -2.152 6.035 9.290 1.00 87.81 81 MET A C 1
ATOM 629 O O . MET A 1 81 ? -2.157 6.117 8.071 1.00 87.81 81 MET A O 1
ATOM 633 N N . VAL A 1 82 ? -1.857 7.083 10.041 1.00 84.50 82 VAL A N 1
ATOM 634 C CA . VAL A 1 82 ? -1.460 8.388 9.513 1.00 84.50 82 VAL A CA 1
ATOM 635 C C . VAL A 1 82 ? 0.035 8.564 9.766 1.00 84.50 82 VAL A C 1
ATOM 637 O O . VAL A 1 82 ? 0.526 8.237 10.841 1.00 84.50 82 VAL A O 1
ATOM 640 N N . THR A 1 83 ? 0.804 9.011 8.772 1.00 75.12 83 THR A N 1
ATOM 641 C CA . THR A 1 83 ? 2.266 9.081 8.930 1.00 75.12 83 THR A CA 1
ATOM 642 C C . THR A 1 83 ? 2.936 10.191 8.133 1.00 75.12 83 THR A C 1
ATOM 644 O O . THR A 1 83 ? 2.629 10.397 6.962 1.00 75.12 83 THR A O 1
ATOM 647 N N . ALA A 1 84 ? 3.911 10.871 8.745 1.00 65.38 84 ALA A N 1
ATOM 648 C CA . ALA A 1 84 ? 4.859 11.758 8.058 1.00 65.38 84 ALA A CA 1
ATOM 649 C C . ALA A 1 84 ? 6.029 11.009 7.392 1.00 65.38 84 ALA A C 1
ATOM 651 O O . ALA A 1 84 ? 6.647 11.524 6.461 1.00 65.38 84 ALA A O 1
ATOM 652 N N . TYR A 1 85 ? 6.309 9.781 7.835 1.00 54.41 85 TYR A N 1
ATOM 653 C CA . TYR A 1 85 ? 7.408 8.936 7.375 1.00 54.41 85 TYR A CA 1
ATOM 654 C C . TYR A 1 85 ? 6.855 7.596 6.906 1.00 54.41 85 TYR A C 1
ATOM 656 O O . TYR A 1 85 ? 6.856 6.604 7.631 1.00 54.41 85 TYR A O 1
ATOM 664 N N . GLY A 1 86 ? 6.373 7.570 5.669 1.00 52.97 86 GLY A N 1
ATOM 665 C CA . GLY A 1 86 ? 5.990 6.323 5.034 1.00 52.97 86 GLY A CA 1
ATOM 666 C C . GLY A 1 86 ? 7.229 5.619 4.488 1.00 52.97 86 GLY A C 1
ATOM 667 O O . GLY A 1 86 ? 7.640 5.857 3.355 1.00 52.97 86 GLY A O 1
ATOM 668 N N . THR A 1 87 ? 7.856 4.778 5.303 1.00 49.56 87 THR A N 1
ATOM 669 C CA . THR A 1 87 ? 8.754 3.754 4.765 1.00 49.56 87 THR A CA 1
ATOM 670 C C . THR A 1 87 ? 7.931 2.501 4.482 1.00 49.56 87 THR A C 1
ATOM 672 O O . THR A 1 87 ? 6.936 2.238 5.168 1.00 49.56 87 THR A O 1
ATOM 675 N N . ILE A 1 88 ? 8.308 1.738 3.454 1.00 51.38 88 ILE A N 1
ATOM 676 C CA . ILE A 1 88 ? 7.592 0.510 3.082 1.00 51.38 88 ILE A CA 1
ATOM 677 C C . ILE A 1 88 ? 7.538 -0.441 4.287 1.00 51.38 88 ILE A C 1
ATOM 679 O O . ILE A 1 88 ? 6.511 -1.073 4.513 1.00 51.38 88 ILE A O 1
ATOM 683 N N . GLU A 1 89 ? 8.611 -0.516 5.085 1.00 53.59 89 GLU A N 1
ATOM 684 C CA . GLU A 1 89 ? 8.760 -1.485 6.177 1.00 53.59 89 GLU A CA 1
ATOM 685 C C . GLU A 1 89 ? 7.642 -1.314 7.184 1.00 53.59 89 GLU A C 1
ATOM 687 O O . GLU A 1 89 ? 6.968 -2.261 7.579 1.00 53.59 89 GLU A O 1
ATOM 692 N N . LEU A 1 90 ? 7.413 -0.066 7.553 1.00 60.22 90 LEU A N 1
ATOM 693 C CA . LEU A 1 90 ? 6.481 0.240 8.597 1.00 60.22 90 LEU A CA 1
ATOM 694 C C . LEU A 1 90 ? 5.039 0.230 8.084 1.00 60.22 90 LEU A C 1
ATOM 696 O O . LEU A 1 90 ? 4.127 -0.152 8.814 1.00 60.22 90 LEU A O 1
ATOM 700 N N . ALA A 1 91 ? 4.819 0.580 6.817 1.00 60.03 91 ALA A N 1
ATOM 701 C CA . ALA A 1 91 ? 3.511 0.390 6.215 1.00 60.03 91 ALA A CA 1
ATOM 702 C C . ALA A 1 91 ? 3.163 -1.108 6.128 1.00 60.03 91 ALA A C 1
ATOM 704 O O . ALA A 1 91 ? 2.050 -1.511 6.455 1.00 60.03 91 ALA A O 1
ATOM 705 N N . VAL A 1 92 ? 4.136 -1.957 5.791 1.00 62.22 92 VAL A N 1
ATOM 706 C CA . VAL A 1 92 ? 4.004 -3.418 5.839 1.00 62.22 92 VAL A CA 1
ATOM 707 C C . VAL A 1 92 ? 3.721 -3.904 7.261 1.00 62.22 92 VAL A C 1
ATOM 709 O O . VAL A 1 92 ? 2.825 -4.725 7.448 1.00 62.22 92 VAL A O 1
ATOM 712 N N . GLU A 1 93 ? 4.441 -3.412 8.269 1.00 65.50 93 GLU A N 1
ATOM 713 C CA . GLU A 1 93 ? 4.210 -3.777 9.672 1.00 65.50 93 GLU A CA 1
ATOM 714 C C . GLU A 1 93 ? 2.819 -3.372 10.160 1.00 65.50 93 GLU A C 1
ATOM 716 O O . GLU A 1 93 ? 2.144 -4.177 10.802 1.00 65.50 93 GLU A O 1
ATOM 721 N N . ALA A 1 94 ? 2.361 -2.169 9.813 1.00 68.31 94 ALA A N 1
ATOM 722 C CA . ALA A 1 94 ? 1.016 -1.699 10.115 1.00 68.31 94 ALA A CA 1
ATOM 723 C C . ALA A 1 94 ? -0.053 -2.587 9.473 1.00 68.31 94 ALA A C 1
ATOM 725 O O . ALA A 1 94 ? -0.991 -3.023 10.140 1.00 68.31 94 ALA A O 1
ATOM 726 N N . MET A 1 95 ? 0.109 -2.920 8.193 1.00 70.94 95 MET A N 1
ATOM 727 C CA . MET A 1 95 ? -0.823 -3.805 7.498 1.00 70.94 95 MET A CA 1
ATOM 728 C C . MET A 1 95 ? -0.820 -5.219 8.098 1.00 70.94 95 MET A C 1
ATOM 730 O O . MET A 1 95 ? -1.888 -5.777 8.336 1.00 70.94 95 MET A O 1
ATOM 734 N N . LYS A 1 96 ? 0.354 -5.776 8.442 1.00 63.47 96 LYS A N 1
ATOM 735 C CA . LYS A 1 96 ? 0.476 -7.060 9.167 1.00 63.47 96 LYS A CA 1
ATOM 736 C C . LYS A 1 96 ? -0.189 -7.016 10.544 1.00 63.47 96 LYS A C 1
ATOM 738 O O . LYS A 1 96 ? -0.750 -8.014 10.985 1.00 63.47 96 LYS A O 1
ATOM 743 N N . ALA A 1 97 ? -0.133 -5.873 11.223 1.00 68.81 97 ALA A N 1
ATOM 744 C CA . ALA A 1 97 ? -0.809 -5.648 12.496 1.00 68.81 97 ALA A CA 1
ATOM 745 C C . ALA A 1 97 ? -2.329 -5.429 12.346 1.00 68.81 97 ALA A C 1
ATOM 747 O O . ALA A 1 97 ? -3.031 -5.318 13.350 1.00 68.81 97 ALA A O 1
ATOM 748 N N . GLY A 1 98 ? -2.859 -5.422 11.118 1.00 70.00 98 GLY A N 1
ATOM 749 C CA . GLY A 1 98 ? -4.289 -5.345 10.839 1.00 70.00 98 GLY A CA 1
ATOM 750 C C . GLY A 1 98 ? -4.809 -3.937 10.563 1.00 70.00 98 GLY A C 1
ATOM 751 O O . GLY A 1 98 ? -6.015 -3.713 10.687 1.00 70.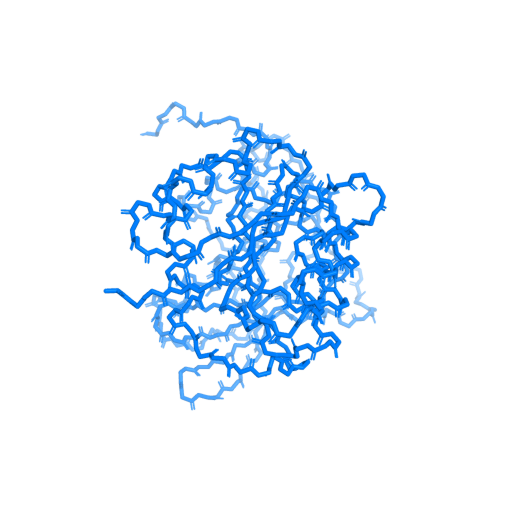00 98 GLY A O 1
ATOM 752 N N . ALA A 1 99 ? -3.935 -2.994 10.193 1.00 75.62 99 ALA A N 1
ATOM 753 C CA . ALA A 1 99 ? -4.374 -1.722 9.633 1.00 75.62 99 ALA A CA 1
ATOM 754 C C . ALA A 1 99 ? -5.205 -1.970 8.367 1.00 75.62 99 ALA A C 1
ATOM 756 O O . ALA A 1 99 ? -4.934 -2.875 7.575 1.00 75.62 99 ALA A O 1
ATOM 757 N N . ARG A 1 100 ? -6.241 -1.157 8.183 1.00 74.00 100 ARG A N 1
ATOM 758 C CA . ARG A 1 100 ? -7.107 -1.210 7.006 1.00 74.00 100 ARG A CA 1
ATOM 759 C C . ARG A 1 100 ? -6.552 -0.389 5.850 1.00 74.00 100 ARG A C 1
ATOM 761 O O . ARG A 1 100 ? -6.803 -0.750 4.709 1.00 74.00 100 ARG A O 1
ATOM 768 N N . ASP A 1 101 ? -5.868 0.705 6.147 1.00 74.25 101 ASP A N 1
ATOM 769 C CA . ASP A 1 101 ? -5.243 1.589 5.167 1.00 74.25 101 ASP A CA 1
ATOM 770 C C . ASP A 1 101 ? -4.170 2.425 5.866 1.00 74.25 101 ASP A C 1
ATOM 772 O O . ASP A 1 101 ? -3.981 2.331 7.086 1.00 74.25 101 ASP A O 1
ATOM 776 N N . PHE A 1 102 ? -3.504 3.290 5.118 1.00 77.06 102 PHE A N 1
ATOM 777 C CA . PHE A 1 102 ? -2.708 4.351 5.694 1.00 77.06 102 PHE A CA 1
ATOM 778 C C . PHE A 1 102 ? -2.760 5.620 4.825 1.00 77.06 102 PHE A C 1
ATOM 780 O O . PHE A 1 102 ? -3.032 5.593 3.629 1.00 77.06 102 PHE A O 1
ATOM 787 N N . LEU A 1 103 ? -2.485 6.763 5.443 1.00 77.12 103 LEU A N 1
ATOM 788 C CA . LEU A 1 103 ? -2.532 8.082 4.837 1.00 77.12 103 LEU A CA 1
ATOM 789 C C . LEU A 1 103 ? -1.223 8.822 5.117 1.00 77.12 103 LEU A C 1
ATOM 791 O O . LEU A 1 103 ? -0.823 9.019 6.266 1.00 77.12 103 LEU A O 1
ATOM 795 N N . ARG A 1 104 ? -0.543 9.250 4.052 1.00 75.88 104 ARG A N 1
ATOM 796 C CA . ARG A 1 104 ? 0.732 9.966 4.156 1.00 75.88 104 ARG A CA 1
ATOM 797 C C . ARG A 1 104 ? 0.505 11.466 4.340 1.00 75.88 104 ARG A C 1
ATOM 799 O O . ARG A 1 104 ? -0.176 12.089 3.530 1.00 75.88 104 ARG A O 1
ATOM 806 N N . LYS A 1 105 ? 1.132 12.054 5.358 1.00 75.56 105 LYS A N 1
ATOM 807 C CA . LYS A 1 105 ? 1.272 13.502 5.540 1.00 75.56 105 LYS A CA 1
ATOM 808 C C . LYS A 1 105 ? 2.333 14.043 4.550 1.00 75.56 105 LYS A C 1
ATOM 810 O O . LYS A 1 105 ? 3.371 13.403 4.367 1.00 75.56 105 LYS A O 1
ATOM 815 N N . PRO A 1 106 ? 2.127 15.220 3.931 1.00 74.38 106 PRO A N 1
ATOM 816 C CA . PRO A 1 106 ? 0.923 16.045 4.000 1.00 74.38 106 PRO A CA 1
ATOM 817 C C . PRO A 1 106 ? -0.198 15.505 3.095 1.00 74.38 106 PRO A C 1
ATOM 819 O O . PRO A 1 106 ? 0.061 14.990 2.008 1.00 74.38 106 PRO A O 1
ATOM 822 N N . PHE A 1 107 ? -1.446 15.692 3.521 1.00 72.62 107 PHE A N 1
ATOM 823 C CA . PHE A 1 107 ? -2.650 15.351 2.759 1.00 72.62 107 PHE A CA 1
ATOM 824 C C . PHE A 1 107 ? -3.628 16.526 2.743 1.00 72.62 107 PHE A C 1
ATOM 826 O O . PHE A 1 107 ? -3.581 17.407 3.601 1.00 72.62 107 PHE A O 1
ATOM 833 N N . THR A 1 108 ? -4.529 16.542 1.762 1.00 80.00 108 THR A N 1
ATOM 834 C CA . THR A 1 108 ? -5.595 17.551 1.698 1.00 80.00 108 THR A CA 1
ATOM 835 C C . THR A 1 108 ? -6.852 17.052 2.420 1.00 80.00 108 THR A C 1
ATOM 837 O O . THR A 1 108 ? -7.029 15.836 2.561 1.00 80.00 108 THR A O 1
ATOM 840 N N . PRO A 1 109 ? -7.773 17.948 2.825 1.00 82.25 109 PRO A N 1
ATOM 841 C CA . PRO A 1 109 ? -9.070 17.547 3.369 1.00 82.25 109 PRO A CA 1
ATOM 842 C C . PRO A 1 109 ? -9.851 16.586 2.458 1.00 82.25 109 PRO A C 1
ATOM 844 O O . PRO A 1 109 ? -10.505 15.674 2.955 1.00 82.25 109 PRO A O 1
ATOM 847 N N . ASP A 1 110 ? -9.757 16.742 1.132 1.00 77.19 110 ASP A N 1
ATOM 848 C CA . ASP A 1 110 ? -10.403 15.832 0.176 1.00 77.19 110 ASP A CA 1
ATOM 849 C C . ASP A 1 110 ? -9.778 14.437 0.195 1.00 77.19 110 ASP A C 1
ATOM 851 O O . ASP A 1 110 ? -10.495 13.437 0.164 1.00 77.19 110 ASP A O 1
ATOM 855 N N . THR A 1 111 ? -8.450 14.359 0.305 1.00 74.00 111 THR A N 1
ATOM 856 C CA . THR A 1 111 ? -7.730 13.083 0.401 1.00 74.00 111 THR A CA 1
ATOM 857 C C . THR A 1 111 ? -8.128 12.327 1.670 1.00 74.00 111 THR A C 1
ATOM 859 O O . THR A 1 111 ? -8.414 11.133 1.611 1.00 74.00 111 THR A O 1
ATOM 862 N N . LEU A 1 112 ? -8.219 13.034 2.802 1.00 83.50 112 LEU A N 1
ATOM 863 C CA . LEU A 1 112 ? -8.669 12.473 4.077 1.00 83.50 112 LEU A CA 1
ATOM 864 C C . LEU A 1 112 ? -10.109 11.952 3.994 1.00 83.50 112 LEU A C 1
ATOM 866 O O . LEU A 1 112 ? -10.381 10.816 4.381 1.00 83.50 112 LEU A O 1
ATOM 870 N N . ARG A 1 113 ? -11.031 12.765 3.463 1.00 85.69 113 ARG A N 1
ATOM 871 C CA . ARG A 1 113 ? -12.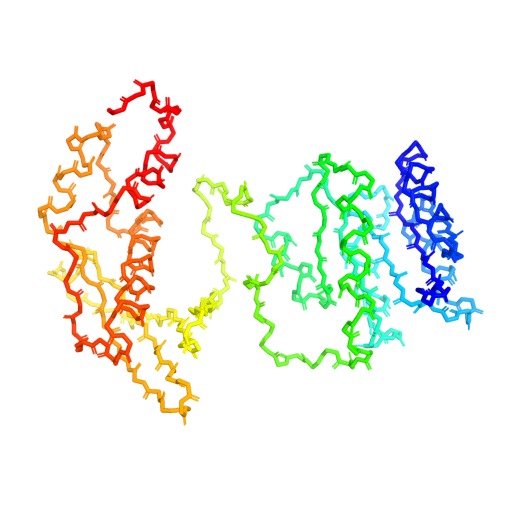438 12.373 3.291 1.00 85.69 113 ARG A CA 1
ATOM 872 C C . ARG A 1 113 ? -12.582 11.155 2.386 1.00 85.69 113 ARG A C 1
ATOM 874 O O . ARG A 1 113 ? -13.343 10.247 2.711 1.00 85.69 113 ARG A O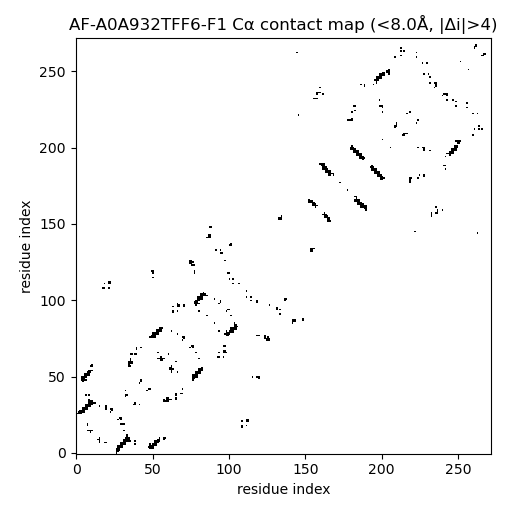 1
ATOM 881 N N . GLY A 1 114 ? -11.832 11.117 1.285 1.00 79.50 114 GLY A N 1
ATOM 882 C CA . GLY A 1 114 ? -11.807 9.979 0.371 1.00 79.50 114 GLY A CA 1
ATOM 883 C C . GLY A 1 114 ? -11.346 8.693 1.060 1.00 79.50 114 GLY A C 1
ATOM 884 O O . GLY A 1 114 ? -12.018 7.669 0.943 1.00 79.50 114 GLY A O 1
ATOM 885 N N . ALA A 1 115 ? -10.257 8.758 1.833 1.00 77.44 115 ALA A N 1
ATOM 886 C CA . ALA A 1 115 ? -9.742 7.618 2.592 1.00 77.44 115 ALA A CA 1
ATOM 887 C C . ALA A 1 115 ? -10.751 7.122 3.644 1.00 77.44 115 ALA A C 1
ATOM 889 O O . ALA A 1 115 ? -11.058 5.929 3.705 1.00 77.44 115 ALA A O 1
ATOM 890 N N . ALA A 1 116 ? -11.345 8.037 4.420 1.00 86.31 116 ALA A N 1
ATOM 891 C CA . ALA A 1 116 ? -12.366 7.697 5.409 1.00 86.31 116 ALA A CA 1
ATOM 892 C C . ALA A 1 116 ? -13.598 7.047 4.757 1.00 86.31 116 ALA A C 1
ATOM 894 O O . ALA A 1 116 ? -14.050 5.986 5.192 1.00 86.31 116 ALA A O 1
ATOM 895 N N . GLN A 1 117 ? -14.103 7.626 3.665 1.00 85.31 117 GLN A N 1
ATOM 896 C CA . GLN A 1 117 ? -15.241 7.082 2.926 1.00 85.31 117 GLN A CA 1
ATOM 897 C C . GLN A 1 117 ? -14.941 5.683 2.368 1.00 85.31 117 GLN A C 1
ATOM 899 O O . GLN A 1 117 ? -15.776 4.784 2.490 1.00 85.31 117 GLN A O 1
ATOM 904 N N . ALA A 1 118 ? -13.756 5.476 1.787 1.00 75.88 118 ALA A N 1
ATOM 905 C CA . ALA A 1 118 ? -13.341 4.184 1.249 1.00 75.88 118 ALA A CA 1
ATOM 906 C C . ALA A 1 118 ? -13.224 3.109 2.343 1.00 75.88 118 ALA A C 1
ATOM 908 O O . ALA A 1 118 ? -13.649 1.967 2.138 1.00 75.88 118 ALA A O 1
ATOM 909 N N . ALA A 1 119 ? -12.698 3.462 3.518 1.00 81.50 119 ALA A N 1
ATOM 910 C CA . ALA A 1 119 ? -12.595 2.543 4.646 1.00 81.50 119 ALA A CA 1
ATOM 911 C C . ALA A 1 119 ? -13.967 2.188 5.239 1.00 81.50 119 ALA A C 1
ATOM 913 O O . ALA A 1 119 ? -14.211 1.016 5.548 1.00 81.50 119 ALA A O 1
ATOM 914 N N . LEU A 1 120 ? -14.869 3.167 5.361 1.00 86.50 120 LEU A N 1
ATOM 915 C CA . LEU A 1 120 ? -16.229 2.983 5.878 1.00 86.50 120 LEU A CA 1
ATOM 916 C C . LEU A 1 120 ? -17.122 2.175 4.923 1.00 86.50 120 LEU A C 1
ATOM 918 O O . LEU A 1 120 ? -17.945 1.387 5.386 1.00 86.50 120 LEU A O 1
ATOM 922 N N . ALA A 1 121 ? -16.936 2.316 3.606 1.00 82.94 121 ALA A N 1
ATOM 923 C CA . ALA A 1 121 ? -17.699 1.579 2.593 1.00 82.94 121 ALA A CA 1
ATOM 924 C C . ALA A 1 121 ? -17.413 0.065 2.587 1.00 82.94 121 ALA A C 1
ATOM 926 O O . ALA A 1 121 ? -18.229 -0.732 2.127 1.00 82.94 121 ALA A O 1
ATOM 927 N N . GLN A 1 122 ? -16.255 -0.348 3.096 1.00 73.44 122 GLN A N 1
ATOM 928 C CA . GLN A 1 122 ? -15.886 -1.753 3.207 1.00 73.44 122 GLN A CA 1
ATOM 929 C C . GLN A 1 122 ? -16.532 -2.395 4.458 1.00 73.44 122 GLN A C 1
ATOM 931 O O . GLN A 1 122 ? -16.511 -1.782 5.534 1.00 73.44 122 GLN A O 1
ATOM 936 N N . PRO A 1 123 ? -17.018 -3.651 4.394 1.00 73.12 123 PRO A N 1
ATOM 937 C CA . PRO A 1 123 ? -17.695 -4.318 5.516 1.00 73.12 123 PRO A CA 1
ATOM 938 C C . PRO A 1 123 ? -16.828 -4.396 6.791 1.00 73.12 123 PRO A C 1
ATOM 940 O O . PRO A 1 123 ? -15.596 -4.463 6.695 1.00 73.12 123 PRO A O 1
ATOM 943 N N . ARG A 1 124 ? -17.464 -4.358 7.982 1.00 72.81 124 ARG A N 1
ATOM 944 C CA . ARG A 1 124 ? -16.816 -4.700 9.269 1.00 72.81 124 ARG A CA 1
ATOM 945 C C . ARG A 1 124 ? -16.656 -6.207 9.297 1.00 72.81 124 ARG A C 1
ATOM 947 O O . ARG A 1 124 ? -17.559 -6.925 9.711 1.00 72.81 124 ARG A O 1
ATOM 954 N N . THR A 1 125 ? -15.518 -6.674 8.828 1.00 66.62 125 THR A N 1
ATOM 955 C CA . THR A 1 125 ? -15.159 -8.081 8.918 1.00 66.62 125 THR A CA 1
ATOM 956 C C . THR A 1 125 ? -13.935 -8.170 9.799 1.00 66.62 125 THR A C 1
ATOM 958 O O . THR A 1 125 ? -13.043 -7.323 9.690 1.00 66.62 125 THR A O 1
ATOM 961 N N . ALA A 1 126 ? -13.890 -9.184 10.665 1.00 54.94 126 ALA A N 1
ATOM 962 C CA . ALA A 1 126 ? -12.641 -9.517 11.315 1.00 54.94 126 ALA A CA 1
ATOM 963 C C . ALA A 1 126 ? -11.627 -9.777 10.209 1.00 54.94 126 ALA A C 1
ATOM 965 O O . ALA A 1 126 ? -11.875 -10.631 9.353 1.00 54.94 126 ALA A O 1
ATOM 966 N N . VAL A 1 127 ? -10.553 -8.990 10.153 1.00 50.56 127 VAL A N 1
ATOM 967 C CA . VAL A 1 127 ? -9.546 -9.281 9.143 1.00 50.56 127 VAL A CA 1
ATOM 968 C C . VAL A 1 127 ? -8.825 -10.535 9.599 1.00 50.56 127 VAL A C 1
ATOM 970 O O . VAL A 1 127 ? -8.061 -10.500 10.563 1.00 50.56 127 VAL A O 1
ATOM 973 N N . ALA A 1 128 ? -9.184 -11.659 8.980 1.00 39.09 128 ALA A N 1
ATOM 974 C CA . ALA A 1 128 ? -8.500 -12.916 9.183 1.00 39.09 128 ALA A CA 1
ATOM 975 C C . ALA A 1 128 ? -7.018 -12.695 8.870 1.00 39.09 128 ALA A C 1
ATOM 977 O O . ALA A 1 128 ? -6.674 -11.937 7.965 1.00 39.09 128 ALA A O 1
ATOM 978 N N . THR A 1 129 ? -6.136 -13.391 9.581 1.00 36.16 129 THR A N 1
ATOM 979 C CA . THR A 1 129 ? -4.696 -13.470 9.274 1.00 36.16 129 THR A CA 1
ATOM 980 C C . THR A 1 129 ? -4.422 -14.080 7.879 1.00 36.16 129 THR A C 1
ATOM 982 O O . THR A 1 129 ? -3.276 -14.311 7.510 1.00 36.16 129 THR A O 1
ATOM 985 N N . GLU A 1 130 ? -5.464 -14.323 7.080 1.00 32.78 130 GLU A N 1
ATOM 986 C CA . GLU A 1 130 ? -5.414 -14.676 5.667 1.00 32.78 130 GLU A CA 1
ATOM 987 C C . GLU A 1 130 ? -4.893 -13.488 4.834 1.00 32.78 130 GLU A C 1
ATOM 989 O O . GLU A 1 130 ? -5.598 -12.513 4.584 1.00 32.78 130 GLU A O 1
ATOM 994 N N . GLU A 1 131 ? -3.613 -13.583 4.457 1.00 35.97 131 GLU A N 1
ATOM 995 C CA . GLU A 1 131 ? -2.940 -12.943 3.313 1.00 35.97 131 GLU A CA 1
ATOM 996 C C . GLU A 1 131 ? -3.549 -11.618 2.813 1.00 35.97 131 GLU A C 1
ATOM 998 O O . GLU A 1 131 ? -4.165 -11.512 1.749 1.00 35.97 131 GLU A O 1
ATOM 1003 N N . PHE A 1 132 ? -3.314 -10.557 3.586 1.00 35.56 132 PHE A N 1
ATOM 1004 C CA . PHE A 1 132 ? -3.603 -9.176 3.209 1.00 35.56 132 PHE A CA 1
ATOM 1005 C C . PHE A 1 132 ? -2.885 -8.773 1.904 1.00 35.56 132 PHE A C 1
ATOM 1007 O O . PHE A 1 132 ? -1.661 -8.658 1.844 1.00 35.56 132 PHE A O 1
ATOM 1014 N N . SER A 1 133 ? -3.659 -8.472 0.859 1.00 35.81 133 SER A N 1
ATOM 1015 C CA . SER A 1 133 ? -3.170 -7.914 -0.411 1.00 35.81 133 SER A CA 1
ATOM 1016 C C . SER A 1 133 ? -2.785 -6.432 -0.239 1.00 35.81 133 SER A C 1
ATOM 1018 O O . SER A 1 133 ? -3.638 -5.548 -0.313 1.00 35.81 133 SER A O 1
ATOM 1020 N N . LEU A 1 134 ? -1.492 -6.152 -0.041 1.00 36.91 134 LEU A N 1
ATOM 1021 C CA . LEU A 1 134 ? -0.898 -4.812 0.174 1.00 36.91 134 LEU A CA 1
ATOM 1022 C C . LEU A 1 134 ? -1.049 -3.826 -1.011 1.00 36.91 134 LEU A C 1
ATOM 1024 O O . LEU A 1 134 ? -0.714 -2.649 -0.907 1.00 36.91 134 LEU A O 1
ATOM 1028 N N . THR A 1 135 ? -1.565 -4.287 -2.148 1.00 33.66 135 THR A N 1
ATOM 1029 C CA . THR A 1 135 ? -1.625 -3.555 -3.423 1.00 33.66 135 THR A CA 1
ATOM 1030 C C . THR A 1 135 ? -2.740 -2.517 -3.537 1.00 33.66 135 THR A C 1
ATOM 1032 O O . THR A 1 135 ? -2.749 -1.767 -4.508 1.00 33.66 135 THR A O 1
ATOM 1035 N N . ARG A 1 136 ? -3.701 -2.456 -2.607 1.00 34.81 136 ARG A N 1
ATOM 1036 C CA . ARG A 1 136 ? -4.800 -1.471 -2.692 1.00 34.81 136 ARG A CA 1
ATOM 1037 C C . ARG A 1 136 ? -4.523 -0.132 -2.016 1.00 34.81 136 ARG A C 1
ATOM 1039 O O . ARG A 1 136 ? -5.317 0.779 -2.207 1.00 34.81 136 ARG A O 1
ATOM 1046 N N . LEU A 1 137 ? -3.458 -0.040 -1.226 1.00 37.34 137 LEU A N 1
ATOM 1047 C CA . LEU A 1 137 ? -3.367 0.977 -0.178 1.00 37.34 137 LEU A CA 1
ATOM 1048 C C . LEU A 1 137 ? -2.071 1.789 -0.252 1.00 37.34 137 LEU A C 1
ATOM 1050 O O . LEU A 1 137 ? -2.041 2.897 0.258 1.00 37.34 137 LEU A O 1
ATOM 1054 N N . LEU A 1 138 ? -1.015 1.291 -0.920 1.00 36.62 138 LEU A N 1
ATOM 1055 C CA . LEU A 1 138 ? 0.293 1.956 -0.944 1.00 36.62 138 LEU A CA 1
ATOM 1056 C C . LEU A 1 138 ? 0.516 2.881 -2.159 1.00 36.62 138 LEU A C 1
ATOM 1058 O O . LEU A 1 138 ? 0.643 2.355 -3.267 1.00 36.62 138 LEU A O 1
ATOM 1062 N N . PRO A 1 139 ? 0.631 4.223 -1.999 1.00 36.88 139 PRO A N 1
ATOM 1063 C CA . PRO A 1 139 ? 1.061 5.108 -3.074 1.00 36.88 139 PRO A CA 1
ATOM 1064 C C . PRO A 1 139 ? 2.469 4.761 -3.596 1.00 36.88 139 PRO A C 1
ATOM 1066 O O . PRO A 1 139 ? 3.356 4.437 -2.797 1.00 36.88 139 PRO A O 1
ATOM 1069 N N . PRO A 1 140 ? 2.711 4.849 -4.920 1.00 37.00 140 PRO A N 1
ATOM 1070 C CA . PRO A 1 140 ? 3.990 4.507 -5.554 1.00 37.00 140 PRO A CA 1
ATOM 1071 C C . PRO A 1 140 ? 5.199 5.321 -5.070 1.00 37.00 140 PRO A C 1
ATOM 1073 O O . PRO A 1 140 ? 6.337 4.941 -5.327 1.00 37.00 140 PRO A O 1
ATOM 1076 N N . GLU A 1 141 ? 4.991 6.443 -4.383 1.00 38.97 141 GLU A N 1
ATOM 1077 C CA . GLU A 1 141 ? 6.071 7.313 -3.904 1.00 38.97 141 GLU A CA 1
ATOM 1078 C C . GLU A 1 141 ? 6.716 6.812 -2.601 1.00 38.97 141 GLU A C 1
ATOM 1080 O O . GLU A 1 141 ? 7.712 7.371 -2.147 1.00 38.97 141 GLU A O 1
ATOM 1085 N N . LEU A 1 142 ? 6.150 5.768 -1.988 1.00 38.16 142 LEU A N 1
ATOM 1086 C CA . LEU A 1 142 ? 6.612 5.191 -0.724 1.00 38.16 142 LEU A CA 1
ATOM 1087 C C . LEU A 1 142 ? 7.678 4.117 -0.878 1.00 38.16 142 LEU A C 1
ATOM 1089 O O . LEU A 1 142 ? 8.057 3.519 0.122 1.00 38.16 142 LEU A O 1
ATOM 1093 N N . PHE A 1 143 ? 8.159 3.869 -2.095 1.00 39.69 143 PHE A N 1
ATOM 1094 C CA . PHE A 1 143 ? 9.255 2.944 -2.347 1.00 39.69 143 PHE A CA 1
ATOM 1095 C C . PHE A 1 143 ? 10.596 3.705 -2.393 1.00 39.69 143 PHE A C 1
ATOM 1097 O O . PHE A 1 143 ? 10.909 4.283 -3.436 1.00 39.69 143 PHE A O 1
ATOM 1104 N N . PRO A 1 144 ? 11.412 3.751 -1.315 1.00 32.75 144 PRO A N 1
ATOM 1105 C CA . PRO A 1 144 ? 12.743 4.331 -1.396 1.00 32.75 144 PRO A CA 1
ATOM 1106 C C . PRO A 1 144 ? 13.721 3.327 -2.019 1.00 32.75 144 PRO A C 1
ATOM 1108 O O . PRO A 1 144 ? 13.642 2.119 -1.795 1.00 32.75 144 PRO A O 1
ATOM 1111 N N . ALA A 1 145 ? 14.669 3.837 -2.803 1.00 33.22 145 ALA A N 1
ATOM 1112 C CA . ALA A 1 145 ? 15.742 3.034 -3.372 1.00 33.22 145 ALA A CA 1
ATOM 1113 C C . ALA A 1 145 ? 16.626 2.441 -2.257 1.00 33.22 145 ALA A C 1
ATOM 1115 O O . ALA A 1 145 ? 17.209 3.183 -1.467 1.00 33.22 145 ALA A O 1
ATOM 1116 N N . GLY A 1 146 ? 16.760 1.110 -2.225 1.00 37.28 146 GLY A N 1
ATOM 1117 C CA . GLY A 1 146 ? 17.890 0.446 -1.564 1.00 37.28 146 GLY A CA 1
ATOM 1118 C C . GLY A 1 146 ? 17.683 -0.154 -0.167 1.00 37.28 146 GLY A C 1
ATOM 1119 O O . GLY A 1 146 ? 18.675 -0.319 0.539 1.00 37.28 146 GLY A O 1
ATOM 1120 N N . ARG A 1 147 ? 16.469 -0.540 0.248 1.00 31.89 147 ARG A N 1
ATOM 1121 C CA . ARG A 1 147 ? 16.301 -1.497 1.363 1.00 31.89 147 ARG A CA 1
ATOM 1122 C C . ARG A 1 147 ? 15.427 -2.683 0.966 1.00 31.89 147 ARG A C 1
ATOM 1124 O O . ARG A 1 147 ? 14.300 -2.508 0.513 1.00 31.89 147 ARG A O 1
ATOM 1131 N N . GLU A 1 148 ? 15.989 -3.878 1.128 1.00 31.50 148 GLU A N 1
ATOM 1132 C CA . GLU A 1 148 ? 15.283 -5.156 1.055 1.00 31.50 148 GLU A CA 1
ATOM 1133 C C . GLU A 1 148 ? 14.343 -5.297 2.251 1.00 31.50 148 GLU A C 1
ATOM 1135 O O . GLU A 1 148 ? 14.733 -5.090 3.400 1.00 31.50 148 GLU A O 1
ATOM 1140 N N . LEU A 1 149 ? 13.099 -5.667 1.963 1.00 33.50 149 LEU A N 1
ATOM 1141 C CA . LEU A 1 149 ? 12.066 -5.931 2.946 1.00 33.50 149 LEU A CA 1
ATOM 1142 C C . LEU A 1 149 ? 11.710 -7.409 2.940 1.00 33.50 149 LEU A C 1
ATOM 1144 O O . LEU A 1 149 ? 11.220 -7.923 1.937 1.00 33.50 149 LEU A O 1
ATOM 1148 N N . ASP A 1 150 ? 11.901 -8.057 4.087 1.00 29.38 150 ASP A N 1
ATOM 1149 C CA . ASP A 1 150 ? 11.534 -9.452 4.336 1.00 29.38 150 ASP A CA 1
ATOM 1150 C C . ASP A 1 150 ? 9.997 -9.600 4.454 1.00 29.38 150 ASP A C 1
ATOM 1152 O O . ASP A 1 150 ? 9.388 -9.643 5.533 1.00 29.38 150 ASP A O 1
ATOM 1156 N N . VAL A 1 151 ? 9.322 -9.633 3.304 1.00 33.66 151 VAL A N 1
ATOM 1157 C CA . VAL A 1 151 ? 7.908 -10.009 3.164 1.00 33.66 151 VAL A CA 1
ATOM 1158 C C . VAL A 1 151 ? 7.764 -11.004 2.018 1.00 33.66 151 VAL A C 1
ATOM 1160 O O . VAL A 1 151 ? 8.268 -10.722 0.932 1.00 33.66 151 VAL A O 1
ATOM 1163 N N . PRO A 1 152 ? 7.052 -12.134 2.198 1.00 35.75 152 PRO A N 1
ATOM 1164 C CA . PRO A 1 152 ? 7.039 -13.226 1.230 1.00 35.75 152 PRO A CA 1
ATOM 1165 C C . PRO A 1 152 ? 6.050 -12.957 0.079 1.00 35.75 152 PRO A C 1
ATOM 1167 O O . PRO A 1 152 ? 5.215 -13.791 -0.228 1.00 35.75 152 PRO A O 1
ATOM 1170 N N . TYR A 1 153 ? 6.207 -11.804 -0.580 1.00 43.03 153 TYR A N 1
ATOM 1171 C CA . TYR A 1 153 ? 5.662 -11.374 -1.877 1.00 43.03 153 TYR A CA 1
ATOM 1172 C C . TYR A 1 153 ? 4.389 -10.510 -1.893 1.00 43.03 153 TYR A C 1
ATOM 1174 O O . TYR A 1 153 ? 3.317 -10.864 -1.412 1.00 43.03 153 TYR A O 1
ATOM 1182 N N . ILE A 1 154 ? 4.520 -9.347 -2.543 1.00 50.97 154 ILE A N 1
ATOM 1183 C CA . ILE A 1 154 ? 3.421 -8.468 -2.961 1.00 50.97 154 ILE A CA 1
ATOM 1184 C C . ILE A 1 154 ? 2.730 -9.117 -4.168 1.00 50.97 154 ILE A C 1
ATOM 1186 O O . ILE A 1 154 ? 3.402 -9.492 -5.125 1.00 50.97 154 ILE A O 1
ATOM 1190 N N . SER A 1 155 ? 1.399 -9.215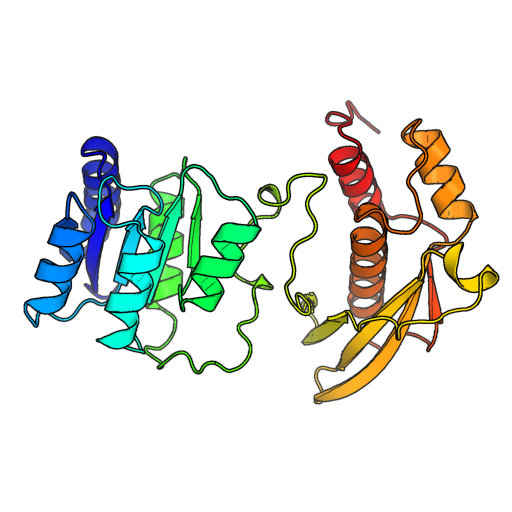 -4.157 1.00 51.84 155 SER A N 1
ATOM 1191 C CA . SER A 1 155 ? 0.622 -9.702 -5.302 1.00 51.84 155 SER A CA 1
ATOM 1192 C C . SER A 1 155 ? 0.004 -8.548 -6.103 1.00 51.84 155 SER A C 1
ATOM 1194 O O . SER A 1 155 ? -0.288 -7.481 -5.563 1.00 51.84 155 SER A O 1
ATOM 1196 N N . PHE A 1 156 ? -0.189 -8.730 -7.405 1.00 63.56 156 PHE A N 1
ATOM 1197 C CA . PHE A 1 156 ? -0.562 -7.691 -8.365 1.00 63.56 156 PHE A CA 1
ATOM 1198 C C . PHE A 1 156 ? -1.786 -8.105 -9.156 1.00 63.56 156 PHE A C 1
ATOM 1200 O O . PHE A 1 156 ? -1.886 -9.252 -9.579 1.00 63.56 156 PHE A O 1
ATOM 1207 N N . ARG A 1 157 ? -2.717 -7.175 -9.376 1.00 66.38 157 ARG A N 1
ATOM 1208 C CA . ARG A 1 157 ? -3.946 -7.444 -10.119 1.00 66.38 157 ARG A CA 1
ATOM 1209 C C . ARG A 1 157 ? -4.059 -6.518 -11.318 1.00 66.38 157 ARG A C 1
ATOM 1211 O O . ARG A 1 157 ? -4.001 -5.302 -11.157 1.00 66.38 157 ARG A O 1
ATOM 1218 N N . THR A 1 158 ? -4.273 -7.090 -12.493 1.00 63.50 158 THR A N 1
ATOM 1219 C CA . THR A 1 158 ? -4.603 -6.333 -13.702 1.00 63.50 158 THR A CA 1
ATOM 1220 C C . THR A 1 158 ? -6.102 -6.024 -13.741 1.00 63.50 158 THR A C 1
ATOM 1222 O O . THR A 1 158 ? -6.920 -6.707 -13.118 1.00 63.50 158 THR A O 1
ATOM 1225 N N . LEU A 1 159 ? -6.503 -5.000 -14.500 1.00 60.72 159 LEU A N 1
ATOM 1226 C CA . LEU A 1 159 ? -7.916 -4.608 -14.606 1.00 60.72 159 LEU A CA 1
ATOM 1227 C C . LEU A 1 159 ? -8.798 -5.687 -15.257 1.00 60.72 159 LEU A C 1
ATOM 1229 O O . LEU A 1 159 ? -9.985 -5.763 -14.953 1.00 60.72 159 LEU A O 1
ATOM 1233 N N . ASN A 1 160 ? -8.221 -6.550 -16.099 1.00 65.94 160 ASN A N 1
ATOM 1234 C CA . ASN A 1 160 ? -8.912 -7.693 -16.705 1.00 65.94 160 ASN A CA 1
ATOM 1235 C C . ASN A 1 160 ? -8.978 -8.931 -15.783 1.00 65.94 160 ASN A C 1
ATOM 1237 O O . ASN A 1 160 ? -9.448 -9.983 -16.206 1.00 65.94 160 ASN A O 1
ATOM 1241 N N . GLY A 1 161 ? -8.563 -8.810 -14.516 1.00 66.62 161 GLY A N 1
ATOM 1242 C CA . GLY A 1 161 ? -8.831 -9.802 -13.475 1.00 66.62 161 GLY A CA 1
ATOM 1243 C C . GLY A 1 161 ? -7.759 -10.874 -13.278 1.00 66.62 161 GLY A C 1
ATOM 1244 O O . GLY A 1 161 ? -7.987 -11.777 -12.473 1.00 66.62 161 GLY A O 1
ATOM 1245 N N . TYR A 1 162 ? -6.605 -10.783 -13.947 1.00 78.50 162 TYR A N 1
ATOM 1246 C CA . TYR A 1 162 ? -5.460 -11.627 -13.608 1.00 78.50 162 TYR A CA 1
ATOM 1247 C C . TYR A 1 162 ? -4.835 -11.164 -12.296 1.00 78.50 162 TYR A C 1
ATOM 1249 O O . TYR A 1 162 ? -4.798 -9.971 -11.988 1.00 78.50 162 TYR A O 1
ATOM 1257 N N . HIS A 1 163 ? -4.333 -12.116 -11.519 1.0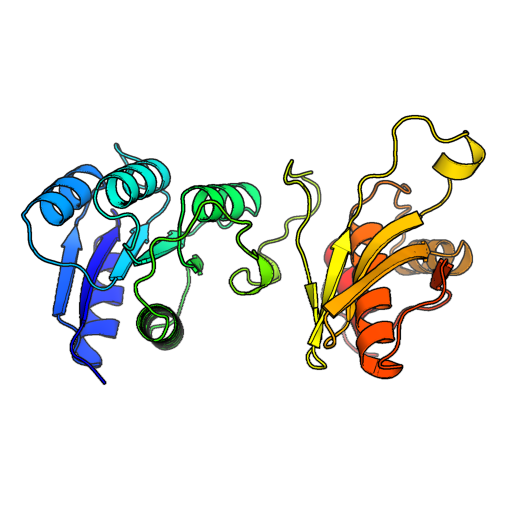0 78.44 163 HIS A N 1
ATOM 1258 C CA . HIS A 1 163 ? -3.682 -11.874 -10.237 1.00 78.44 163 HIS A CA 1
ATOM 1259 C C . HIS A 1 163 ? -2.355 -12.619 -10.222 1.00 78.44 163 HIS A C 1
ATOM 1261 O O . HIS A 1 163 ? -2.354 -13.806 -10.489 1.00 78.44 163 HIS A O 1
ATOM 1267 N N . PHE A 1 164 ? -1.231 -11.971 -9.942 1.00 79.06 164 PHE A N 1
ATOM 1268 C CA . PHE A 1 164 ? 0.070 -12.639 -9.963 1.00 79.06 164 PHE A CA 1
ATOM 1269 C C . PHE A 1 164 ? 0.966 -12.227 -8.797 1.00 79.06 164 PHE A C 1
ATOM 1271 O O . PHE A 1 164 ? 0.828 -11.125 -8.274 1.00 79.06 164 PHE A O 1
ATOM 1278 N N . TRP A 1 165 ? 1.874 -13.100 -8.370 1.00 79.44 165 TRP A N 1
ATOM 1279 C CA . TRP A 1 165 ? 2.798 -12.855 -7.259 1.00 79.44 165 TRP A CA 1
ATOM 1280 C C . TRP A 1 165 ? 4.163 -13.502 -7.524 1.00 79.44 165 TRP A C 1
ATOM 1282 O O . TRP A 1 165 ? 4.226 -14.546 -8.175 1.00 79.44 165 TRP A O 1
ATOM 1292 N N . PRO A 1 166 ? 5.265 -12.879 -7.070 1.00 71.56 166 PRO A N 1
ATOM 1293 C CA . PRO A 1 166 ? 6.590 -13.464 -7.183 1.00 71.56 166 PRO A CA 1
ATOM 1294 C C . PRO A 1 166 ? 6.711 -14.782 -6.408 1.00 71.56 166 PRO A C 1
ATOM 1296 O O . PRO A 1 166 ? 6.050 -14.995 -5.395 1.00 71.56 166 PRO A O 1
ATOM 1299 N N . VAL A 1 167 ? 7.574 -15.664 -6.906 1.00 71.81 167 VAL A N 1
ATOM 1300 C CA . VAL A 1 167 ? 7.929 -16.952 -6.302 1.00 71.81 167 VAL A CA 1
ATOM 1301 C C . VAL A 1 167 ? 9.419 -16.905 -5.939 1.00 71.81 167 VAL A C 1
ATOM 1303 O O . VAL A 1 167 ? 10.219 -16.512 -6.796 1.00 71.81 167 VAL A O 1
ATOM 1306 N N . PRO A 1 168 ? 9.825 -17.322 -4.720 1.00 58.12 168 PRO A N 1
ATOM 1307 C CA . PRO A 1 168 ? 11.236 -17.400 -4.362 1.00 58.12 168 PRO A CA 1
ATOM 1308 C C . PRO A 1 168 ? 11.962 -18.329 -5.322 1.00 58.12 168 PRO A C 1
ATOM 1310 O O . PRO A 1 168 ? 11.503 -19.446 -5.580 1.00 58.12 168 PRO A O 1
ATOM 1313 N N . LEU A 1 169 ? 13.129 -17.910 -5.800 1.00 50.09 169 LEU A N 1
ATOM 1314 C CA . LEU A 1 169 ? 14.032 -18.852 -6.445 1.00 50.09 169 LEU A CA 1
ATOM 1315 C C . LEU A 1 169 ? 14.530 -19.854 -5.388 1.00 50.09 169 LEU A C 1
ATOM 1317 O O . LEU A 1 169 ? 14.867 -19.443 -4.274 1.00 50.09 169 LEU A O 1
ATOM 1321 N N . PRO A 1 170 ? 14.570 -21.163 -5.693 1.00 43.78 170 PRO A N 1
ATOM 1322 C CA . PRO A 1 170 ? 15.138 -22.137 -4.774 1.00 43.78 170 PRO A CA 1
ATOM 1323 C C . PRO A 1 170 ? 16.629 -21.827 -4.540 1.00 43.78 170 PRO A C 1
ATOM 1325 O O . PRO A 1 170 ? 17.339 -21.485 -5.491 1.00 43.78 170 PRO A O 1
ATOM 1328 N N . PRO A 1 171 ? 17.132 -21.943 -3.299 1.00 39.84 171 PRO A N 1
ATOM 1329 C CA . PRO A 1 171 ? 18.543 -21.708 -3.020 1.00 39.84 171 PRO A CA 1
ATOM 1330 C C . PRO A 1 171 ? 19.411 -22.761 -3.731 1.00 39.84 171 PRO A C 1
ATOM 1332 O O . PRO A 1 171 ? 19.197 -23.958 -3.546 1.00 39.84 171 PRO A O 1
ATOM 1335 N N . GLY A 1 172 ? 20.399 -22.320 -4.526 1.00 45.41 172 GLY A N 1
ATOM 1336 C CA . GLY A 1 172 ? 21.424 -23.201 -5.119 1.00 45.41 172 GLY A CA 1
ATOM 1337 C C . GLY A 1 172 ? 21.548 -23.234 -6.652 1.00 45.41 172 GLY A C 1
ATOM 1338 O O . GLY A 1 172 ? 22.040 -24.230 -7.180 1.00 45.41 172 GLY A O 1
ATOM 1339 N N . GLY A 1 173 ? 21.125 -22.193 -7.378 1.00 48.50 173 GLY A N 1
ATOM 1340 C CA . GLY A 1 173 ? 21.327 -22.101 -8.835 1.00 48.50 173 GLY A CA 1
ATOM 1341 C C . GLY A 1 173 ? 22.810 -22.110 -9.249 1.00 48.50 173 GLY A C 1
ATOM 1342 O O . GLY A 1 173 ? 23.672 -21.605 -8.531 1.00 48.50 173 GLY A O 1
ATOM 1343 N N . GLN A 1 174 ? 23.118 -22.694 -10.413 1.00 42.94 174 GLN A N 1
ATOM 1344 C CA . GLN A 1 174 ? 24.477 -22.727 -10.983 1.00 42.94 174 GLN A CA 1
ATOM 1345 C C . GLN A 1 174 ? 24.953 -21.307 -11.365 1.00 42.94 174 GLN A C 1
ATOM 1347 O O . GLN A 1 174 ? 24.139 -20.463 -11.728 1.00 42.94 174 GLN A O 1
ATOM 1352 N N . GLU A 1 175 ? 26.266 -21.032 -11.355 1.00 39.66 175 GLU A N 1
ATOM 1353 C CA . GLU A 1 175 ? 26.866 -19.705 -11.653 1.00 39.66 175 GLU A CA 1
ATOM 1354 C C . GLU A 1 175 ? 26.368 -19.049 -12.961 1.00 39.66 175 GLU A C 1
ATOM 1356 O O . GLU A 1 175 ? 26.325 -17.826 -13.082 1.00 39.66 175 GLU A O 1
ATOM 1361 N N . THR A 1 176 ? 25.942 -19.844 -13.946 1.00 49.84 176 THR A N 1
ATOM 1362 C CA . THR A 1 176 ? 25.376 -19.364 -15.220 1.00 49.84 176 THR A CA 1
ATOM 1363 C C . THR A 1 176 ? 23.970 -18.763 -15.076 1.00 49.84 176 THR A C 1
ATOM 1365 O O . THR A 1 176 ? 23.546 -17.957 -15.906 1.00 49.84 176 THR A O 1
ATOM 1368 N N . GLU A 1 177 ? 23.246 -19.145 -14.027 1.00 51.91 177 GLU A N 1
ATOM 1369 C CA . GLU A 1 177 ? 21.925 -18.642 -13.650 1.00 51.91 177 GLU A CA 1
ATOM 1370 C C . GLU A 1 177 ? 22.035 -17.368 -12.797 1.00 51.91 177 GLU A C 1
ATOM 1372 O O . GLU A 1 177 ? 21.213 -16.467 -12.945 1.00 51.91 177 GLU A O 1
ATOM 1377 N N . ALA A 1 178 ? 23.118 -17.222 -12.021 1.00 49.34 178 ALA A N 1
ATOM 1378 C CA . ALA A 1 178 ? 23.398 -16.044 -11.190 1.00 49.34 178 ALA A CA 1
ATOM 1379 C C . ALA A 1 178 ? 23.592 -14.742 -11.997 1.00 49.34 178 ALA A C 1
ATOM 1381 O O . ALA A 1 178 ? 23.330 -13.649 -11.504 1.00 49.34 178 ALA A O 1
ATOM 1382 N N . LEU A 1 179 ? 24.014 -14.844 -13.262 1.00 58.09 179 LEU A N 1
ATOM 1383 C CA . LEU A 1 179 ? 24.182 -13.693 -14.160 1.00 58.09 179 LEU A CA 1
ATOM 1384 C C . LEU A 1 179 ? 22.894 -13.293 -14.899 1.00 58.09 179 LEU A C 1
ATOM 1386 O O . LEU A 1 179 ? 22.891 -12.284 -15.620 1.00 58.09 179 LEU A O 1
ATOM 1390 N N . ARG A 1 180 ? 21.815 -14.078 -14.783 1.00 70.88 180 ARG A N 1
ATOM 1391 C CA . ARG A 1 180 ? 20.531 -13.791 -15.428 1.00 70.88 180 ARG A CA 1
ATOM 1392 C C . ARG A 1 180 ? 19.646 -12.977 -14.503 1.00 70.88 180 ARG A C 1
ATOM 1394 O O . ARG A 1 180 ? 19.447 -13.296 -13.338 1.00 70.88 180 ARG A O 1
ATOM 1401 N N . VAL A 1 181 ? 19.030 -11.958 -15.080 1.00 84.94 181 VAL A N 1
ATOM 1402 C CA . VAL A 1 181 ? 17.940 -11.248 -14.429 1.00 84.94 181 VAL A CA 1
ATOM 1403 C C . VAL A 1 181 ? 16.650 -11.997 -14.744 1.00 84.94 181 VAL A C 1
ATOM 1405 O O . VAL A 1 181 ? 15.978 -11.707 -15.730 1.00 84.94 181 VAL A O 1
ATOM 1408 N N . ARG A 1 182 ? 16.372 -13.018 -13.933 1.00 86.75 182 ARG A N 1
ATOM 1409 C CA . ARG A 1 182 ? 15.198 -13.890 -14.030 1.00 86.75 182 ARG A CA 1
ATOM 1410 C C . ARG A 1 182 ? 14.376 -13.791 -12.758 1.00 86.75 182 ARG A C 1
ATOM 1412 O O . ARG A 1 182 ? 14.944 -13.860 -11.667 1.00 86.75 182 ARG A O 1
ATOM 1419 N N . ARG A 1 183 ? 13.055 -13.673 -12.883 1.00 85.12 183 ARG A N 1
ATOM 1420 C CA . ARG A 1 183 ? 12.113 -13.735 -11.754 1.00 85.12 183 ARG A CA 1
ATOM 1421 C C . ARG A 1 183 ? 10.993 -14.716 -12.046 1.00 85.12 183 ARG A C 1
ATOM 1423 O O . ARG A 1 183 ? 10.478 -14.740 -13.156 1.00 85.12 183 ARG A O 1
ATOM 1430 N N . ALA A 1 184 ? 10.639 -15.530 -11.060 1.00 83.62 184 ALA A N 1
ATOM 1431 C CA . ALA A 1 184 ? 9.522 -16.457 -11.157 1.00 83.62 184 ALA A CA 1
ATOM 1432 C C . ALA A 1 184 ? 8.261 -15.818 -10.572 1.00 83.62 184 ALA A C 1
ATOM 1434 O O . ALA A 1 184 ? 8.334 -15.096 -9.578 1.00 83.62 184 ALA A O 1
ATOM 1435 N N . PHE A 1 185 ? 7.115 -16.107 -11.179 1.00 84.56 185 PHE A N 1
ATOM 1436 C CA . PHE A 1 185 ? 5.805 -15.658 -10.730 1.00 84.56 185 PHE A CA 1
ATOM 1437 C C . PHE A 1 185 ? 4.796 -16.793 -10.834 1.00 84.56 185 PHE A C 1
ATOM 1439 O O . PHE A 1 185 ? 4.873 -17.632 -11.730 1.00 84.56 185 PHE A O 1
ATOM 1446 N N . GLU A 1 186 ? 3.819 -16.791 -9.943 1.00 85.62 186 GLU A N 1
ATOM 1447 C CA . GLU A 1 186 ? 2.562 -17.500 -10.131 1.00 85.62 186 GLU A CA 1
ATOM 1448 C C . GLU A 1 186 ? 1.507 -16.501 -10.588 1.00 85.62 186 GLU A C 1
ATOM 1450 O O . GLU A 1 186 ? 1.435 -15.380 -10.092 1.00 85.62 186 GLU A O 1
ATOM 1455 N N . VAL A 1 187 ? 0.714 -16.908 -11.570 1.00 85.62 187 VAL A N 1
ATOM 1456 C CA . VAL A 1 187 ? -0.345 -16.127 -12.197 1.00 85.62 187 VAL A CA 1
ATOM 1457 C C . VAL A 1 187 ? -1.636 -16.906 -12.031 1.00 85.62 187 VAL A C 1
ATOM 1459 O O . VAL A 1 187 ? -1.703 -18.076 -12.383 1.00 85.62 187 VAL A O 1
ATOM 1462 N N . LYS A 1 188 ? -2.674 -16.248 -11.537 1.00 85.00 188 LYS A N 1
ATOM 1463 C CA . LYS A 1 188 ? -4.046 -16.722 -11.437 1.00 85.00 188 LYS A CA 1
ATOM 1464 C C . LYS A 1 188 ? -4.908 -15.997 -12.465 1.00 85.00 188 LYS A C 1
ATOM 1466 O O . LYS A 1 188 ? -5.022 -14.771 -12.427 1.00 85.00 188 LYS A O 1
ATOM 1471 N N . ALA A 1 189 ? -5.529 -16.752 -13.360 1.00 83.94 189 ALA A N 1
ATOM 1472 C CA . ALA A 1 189 ? -6.490 -16.230 -14.324 1.00 83.94 189 ALA A CA 1
ATOM 1473 C C . ALA A 1 189 ? -7.825 -15.854 -13.649 1.00 83.94 189 ALA A C 1
ATOM 1475 O O . ALA A 1 189 ? -8.140 -16.378 -12.575 1.00 83.94 189 ALA A O 1
ATOM 1476 N N . PRO A 1 190 ? -8.674 -15.029 -14.295 1.00 74.25 190 PRO A N 1
ATOM 1477 C CA . PRO A 1 190 ? -10.013 -14.706 -13.789 1.00 74.25 190 PRO A CA 1
ATOM 1478 C C . PRO A 1 190 ? -10.879 -15.945 -13.509 1.00 74.25 190 PRO A C 1
ATOM 1480 O O . PRO A 1 190 ? -11.667 -15.953 -12.567 1.00 74.25 190 PRO A O 1
ATOM 1483 N N . GLY A 1 191 ? -10.695 -17.013 -14.296 1.00 79.00 191 GLY A N 1
ATOM 1484 C CA . GLY A 1 191 ? -11.366 -18.307 -14.115 1.00 79.00 191 GLY A CA 1
ATOM 1485 C C . GLY A 1 191 ? -10.838 -19.151 -12.947 1.00 79.00 191 GLY A C 1
ATOM 1486 O O . GLY A 1 191 ? -11.377 -20.218 -12.678 1.00 79.00 191 GLY A O 1
ATOM 1487 N N . GLY A 1 192 ? -9.797 -18.692 -12.247 1.00 76.12 192 GLY A N 1
ATOM 1488 C CA . GLY A 1 192 ? -9.246 -19.335 -11.055 1.00 76.12 192 GLY A CA 1
ATOM 1489 C C . GLY A 1 192 ? -8.083 -20.298 -11.297 1.00 76.12 192 GLY A C 1
ATOM 1490 O O . GLY A 1 192 ? -7.440 -20.680 -10.322 1.00 76.12 192 GLY A O 1
ATOM 1491 N N . GLU A 1 193 ? -7.781 -20.651 -12.550 1.00 84.81 193 GLU A N 1
ATOM 1492 C CA . GLU A 1 193 ? -6.594 -21.440 -12.910 1.00 84.81 193 GLU A CA 1
ATOM 1493 C C . GLU A 1 193 ? -5.312 -20.703 -12.502 1.00 84.81 193 GLU A C 1
ATOM 1495 O O . GLU A 1 193 ? -5.235 -19.485 -12.666 1.00 84.81 193 GLU A O 1
ATOM 1500 N N . ILE A 1 194 ? -4.317 -21.432 -11.985 1.00 84.44 194 ILE A N 1
ATOM 1501 C CA . ILE A 1 194 ? -3.011 -20.888 -11.593 1.00 84.44 194 ILE A CA 1
ATOM 1502 C C . ILE A 1 194 ? -1.913 -21.549 -12.428 1.00 84.44 194 ILE A C 1
ATOM 1504 O O . ILE A 1 194 ? -1.867 -22.775 -12.522 1.00 84.44 194 ILE A O 1
ATOM 1508 N N . ARG A 1 195 ? -1.007 -20.748 -12.999 1.00 86.31 195 ARG A N 1
ATOM 1509 C CA . ARG A 1 195 ? 0.198 -21.213 -13.699 1.00 86.31 195 ARG A CA 1
ATOM 1510 C C . ARG A 1 195 ? 1.426 -20.440 -13.252 1.00 86.31 195 ARG A C 1
ATOM 1512 O O . ARG A 1 195 ? 1.343 -19.260 -12.927 1.00 86.31 195 ARG A O 1
ATOM 1519 N N . ARG A 1 196 ? 2.574 -21.112 -13.261 1.00 86.88 196 ARG A N 1
ATOM 1520 C CA . ARG A 1 196 ? 3.873 -20.495 -12.994 1.00 86.88 196 ARG A CA 1
ATOM 1521 C C . ARG A 1 196 ? 4.524 -20.065 -14.305 1.00 86.88 196 ARG A C 1
ATOM 1523 O O . ARG A 1 196 ? 4.486 -20.819 -15.269 1.00 86.88 196 ARG A O 1
ATOM 1530 N N . CYS A 1 197 ? 5.163 -18.903 -14.308 1.00 90.69 197 CYS A N 1
A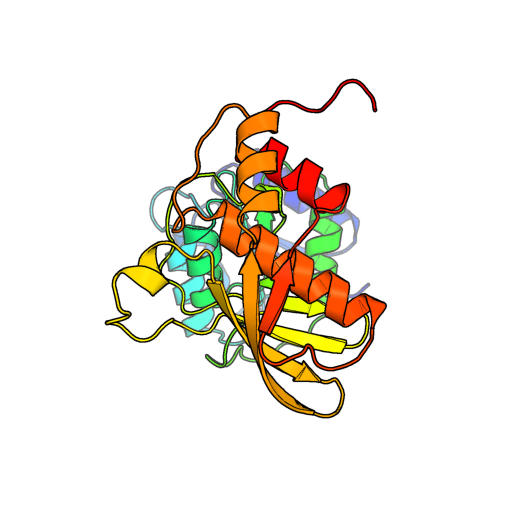TOM 1531 C CA . CYS A 1 197 ? 5.999 -18.428 -15.406 1.00 90.69 197 CYS A CA 1
ATOM 1532 C C . CYS A 1 197 ? 7.275 -17.772 -14.870 1.00 90.69 197 CYS A C 1
ATOM 1534 O O . CYS A 1 197 ? 7.339 -17.349 -13.713 1.00 90.69 197 CYS A O 1
ATOM 1536 N N . THR A 1 198 ? 8.289 -17.644 -15.717 1.00 91.44 198 THR A N 1
ATOM 1537 C CA . THR A 1 198 ? 9.455 -16.798 -15.463 1.00 91.44 198 THR A CA 1
ATOM 1538 C C . THR A 1 198 ? 9.449 -15.584 -16.374 1.00 91.44 198 THR A C 1
ATOM 1540 O O . THR A 1 198 ? 8.943 -15.640 -17.489 1.00 91.44 198 THR A O 1
ATOM 1543 N N . VAL A 1 199 ? 10.022 -14.484 -15.897 1.00 93.31 199 VAL A N 1
ATOM 1544 C CA . VAL A 1 199 ? 10.268 -13.275 -16.680 1.00 93.31 199 VAL A CA 1
ATOM 1545 C C . VAL A 1 199 ? 11.767 -13.013 -16.692 1.00 93.31 199 VAL A C 1
ATOM 1547 O O . VAL A 1 199 ? 12.381 -12.892 -15.628 1.00 93.31 199 VAL A O 1
ATOM 1550 N N . ASP A 1 200 ? 12.339 -12.937 -17.890 1.00 93.44 200 ASP A N 1
ATOM 1551 C CA . ASP A 1 200 ? 13.769 -12.767 -18.132 1.00 93.44 200 ASP A CA 1
ATOM 1552 C C . ASP A 1 200 ? 14.046 -11.404 -18.771 1.00 93.44 200 ASP A C 1
ATOM 1554 O O . ASP A 1 200 ? 13.665 -11.153 -19.917 1.00 93.44 200 ASP A O 1
ATOM 1558 N N . ILE A 1 201 ? 14.792 -10.542 -18.078 1.00 93.50 201 ILE A N 1
ATOM 1559 C CA . ILE A 1 201 ? 15.325 -9.321 -18.688 1.00 93.50 201 ILE A CA 1
ATOM 1560 C C . ILE A 1 201 ? 16.531 -9.686 -19.555 1.00 93.50 201 ILE A C 1
ATOM 1562 O O . ILE A 1 201 ? 17.555 -10.188 -19.076 1.00 93.50 201 ILE A O 1
ATOM 1566 N N . THR A 1 202 ? 16.423 -9.417 -20.854 1.00 93.25 202 THR A N 1
ATOM 1567 C CA . THR A 1 202 ? 17.473 -9.751 -21.821 1.00 93.25 202 THR A CA 1
ATOM 1568 C C . THR A 1 202 ? 18.742 -8.915 -21.622 1.00 93.25 202 THR A C 1
ATOM 1570 O O . THR A 1 202 ? 18.737 -7.819 -21.056 1.00 93.25 202 THR A O 1
ATOM 1573 N N . ALA A 1 203 ? 19.873 -9.411 -22.136 1.00 90.38 203 ALA A N 1
ATOM 1574 C CA . ALA A 1 203 ? 21.131 -8.659 -22.137 1.00 90.38 203 ALA A CA 1
ATOM 1575 C C . ALA A 1 203 ? 21.017 -7.315 -22.880 1.00 90.38 203 ALA A C 1
ATOM 1577 O O . ALA A 1 203 ? 21.631 -6.340 -22.452 1.00 90.38 203 ALA A O 1
ATOM 1578 N N . SER A 1 204 ? 20.199 -7.255 -23.935 1.00 91.06 204 SER A N 1
ATOM 1579 C CA . SER A 1 204 ? 19.933 -6.035 -24.700 1.00 91.06 204 SER A CA 1
ATOM 1580 C C . SER A 1 204 ? 19.290 -4.951 -23.836 1.00 91.06 204 SER A C 1
ATOM 1582 O O . SER A 1 204 ? 19.791 -3.830 -23.795 1.00 91.06 204 SER A O 1
ATOM 1584 N N . VAL A 1 205 ? 18.243 -5.293 -23.074 1.00 94.56 205 VAL A N 1
ATOM 1585 C CA . VAL A 1 205 ? 17.588 -4.347 -22.155 1.00 94.56 205 VAL A CA 1
ATOM 1586 C C . VAL A 1 205 ? 18.549 -3.886 -21.065 1.00 94.56 205 VAL A C 1
ATOM 1588 O O . VAL A 1 205 ? 18.633 -2.691 -20.798 1.00 94.56 205 VAL A O 1
ATOM 1591 N N . ARG A 1 206 ? 19.338 -4.795 -20.478 1.00 93.69 206 ARG A N 1
ATOM 1592 C CA . ARG A 1 206 ? 20.344 -4.415 -19.470 1.00 93.69 206 ARG A CA 1
ATOM 1593 C C . ARG A 1 206 ? 21.387 -3.449 -20.028 1.00 93.69 206 ARG A C 1
ATOM 1595 O O . ARG A 1 206 ? 21.703 -2.449 -19.389 1.00 93.69 206 ARG A O 1
ATOM 1602 N N . GLY A 1 207 ? 21.880 -3.723 -21.237 1.00 92.31 207 GLY A N 1
ATOM 1603 C CA . GLY A 1 207 ? 22.811 -2.848 -21.946 1.00 92.31 207 GLY A CA 1
ATOM 1604 C C . GLY A 1 207 ? 22.224 -1.459 -22.188 1.00 92.31 207 GLY A C 1
ATOM 1605 O O . GLY A 1 207 ? 22.897 -0.466 -21.923 1.00 92.31 207 GLY A O 1
ATOM 1606 N N . LEU A 1 208 ? 20.958 -1.398 -22.605 1.00 93.25 208 LEU A N 1
ATOM 1607 C CA . LEU A 1 208 ? 20.248 -0.150 -22.857 1.00 93.25 208 LEU A CA 1
ATOM 1608 C C . LEU A 1 208 ? 19.992 0.647 -21.569 1.00 93.25 208 LEU A C 1
ATOM 1610 O O . LEU A 1 208 ? 20.180 1.861 -21.561 1.00 93.25 208 LEU A O 1
ATOM 1614 N N . VAL A 1 209 ? 19.604 -0.011 -20.469 1.00 92.62 209 VAL A N 1
ATOM 1615 C CA . VAL A 1 209 ? 19.469 0.634 -19.149 1.00 92.62 209 VAL A CA 1
ATOM 1616 C C . VAL A 1 209 ? 20.800 1.252 -18.742 1.00 92.62 209 VAL A C 1
ATOM 1618 O O . VAL A 1 209 ? 20.836 2.446 -18.468 1.00 92.62 209 VAL A O 1
ATOM 1621 N N . ARG A 1 210 ? 21.896 0.489 -18.806 1.00 94.44 210 ARG A N 1
ATOM 1622 C CA . ARG A 1 210 ? 23.237 0.982 -18.469 1.00 94.44 210 ARG A CA 1
ATOM 1623 C C . ARG A 1 210 ? 23.667 2.172 -19.323 1.00 94.44 210 ARG A C 1
ATOM 1625 O O . ARG A 1 210 ? 24.190 3.147 -18.794 1.00 94.44 210 ARG A O 1
ATOM 1632 N N . GLU A 1 211 ? 23.436 2.111 -20.632 1.00 93.25 211 GLU A N 1
ATOM 1633 C CA . GLU A 1 211 ? 23.745 3.208 -21.557 1.00 93.25 211 GLU A CA 1
ATOM 1634 C C . GLU A 1 211 ? 22.959 4.482 -21.213 1.00 93.25 211 GLU A C 1
ATOM 1636 O O . GLU A 1 211 ? 23.516 5.578 -21.202 1.00 93.25 211 GLU A O 1
ATOM 1641 N N . ARG A 1 212 ? 21.663 4.347 -20.913 1.00 90.94 212 ARG A N 1
ATOM 1642 C CA . ARG A 1 212 ? 20.755 5.483 -20.700 1.00 90.94 212 ARG A CA 1
ATOM 1643 C C . ARG A 1 212 ? 20.827 6.079 -19.299 1.00 90.94 212 ARG A C 1
ATOM 1645 O O . ARG A 1 212 ? 20.524 7.261 -19.145 1.00 90.94 212 ARG A O 1
ATOM 1652 N N . THR A 1 213 ? 21.187 5.290 -18.289 1.00 90.12 213 THR A N 1
ATOM 1653 C CA . THR A 1 213 ? 21.324 5.765 -16.905 1.00 90.12 213 THR A CA 1
ATOM 1654 C C . THR A 1 213 ? 22.759 6.123 -16.536 1.00 90.12 213 THR A C 1
ATOM 1656 O O . THR A 1 213 ? 22.964 6.866 -15.578 1.00 90.12 213 THR A O 1
ATOM 1659 N N . GLY A 1 214 ? 23.748 5.598 -17.267 1.00 91.94 214 GLY A N 1
ATOM 1660 C CA . GLY A 1 214 ? 25.160 5.665 -16.890 1.00 91.94 214 GLY A CA 1
ATOM 1661 C C . GLY A 1 214 ? 25.510 4.804 -15.669 1.00 91.94 214 GLY A C 1
ATOM 1662 O O . GLY A 1 214 ? 26.602 4.948 -15.126 1.00 91.94 214 GLY A O 1
ATOM 1663 N N . GLN A 1 215 ? 24.596 3.938 -15.217 1.00 89.06 215 GLN A N 1
ATOM 1664 C CA . GLN A 1 215 ? 24.748 3.100 -14.026 1.00 89.06 215 GLN A CA 1
ATOM 1665 C C . GLN A 1 215 ? 24.671 1.622 -14.407 1.00 89.06 215 GLN A C 1
ATOM 1667 O O . GLN A 1 215 ? 23.815 1.225 -15.196 1.00 89.06 215 GLN A O 1
ATOM 1672 N N . ASP A 1 216 ? 25.548 0.802 -13.830 1.00 88.19 216 ASP A N 1
ATOM 1673 C CA . ASP A 1 216 ? 25.509 -0.651 -13.996 1.00 88.19 216 ASP A CA 1
ATOM 1674 C C . ASP A 1 216 ? 24.823 -1.280 -12.779 1.00 88.19 216 ASP A C 1
ATOM 1676 O O . ASP A 1 216 ? 25.352 -1.231 -11.668 1.00 88.19 216 ASP A O 1
ATOM 1680 N N . PHE A 1 217 ? 23.614 -1.810 -12.973 1.00 83.31 217 PHE A N 1
ATOM 1681 C CA . PHE A 1 217 ? 22.824 -2.396 -11.891 1.00 83.31 217 PHE A CA 1
ATOM 1682 C C . PHE A 1 217 ? 23.069 -3.904 -11.809 1.00 83.31 217 PHE A C 1
ATOM 1684 O O . PHE A 1 217 ? 22.843 -4.603 -12.806 1.00 83.31 217 PHE A O 1
ATOM 1691 N N . PRO A 1 218 ? 23.455 -4.438 -10.638 1.00 82.00 218 PRO A N 1
ATOM 1692 C CA . PRO A 1 218 ? 23.687 -5.868 -10.495 1.00 82.00 218 PRO A CA 1
ATOM 1693 C C . PRO A 1 218 ? 22.364 -6.660 -10.618 1.00 82.00 218 PRO A C 1
ATOM 1695 O O . PRO A 1 218 ? 21.289 -6.073 -10.453 1.00 82.00 218 PRO A O 1
ATOM 1698 N N . PRO A 1 219 ? 22.386 -7.964 -10.960 1.00 80.75 219 PRO A N 1
ATOM 1699 C CA . PRO A 1 219 ? 21.171 -8.745 -11.236 1.00 80.75 219 PRO A CA 1
ATOM 1700 C C . PRO A 1 219 ? 20.139 -8.820 -10.097 1.00 80.75 219 PRO A C 1
ATOM 1702 O O . PRO A 1 219 ? 18.942 -8.991 -10.348 1.00 80.75 219 PRO A O 1
ATOM 1705 N N . GLU A 1 220 ? 20.592 -8.686 -8.857 1.00 74.06 220 GLU A N 1
ATOM 1706 C CA . GLU A 1 220 ? 19.800 -8.641 -7.627 1.00 74.06 220 GLU A CA 1
ATOM 1707 C C . GLU A 1 220 ? 19.130 -7.281 -7.379 1.00 74.06 220 GLU A C 1
ATOM 1709 O O . GLU A 1 220 ? 18.278 -7.156 -6.508 1.00 74.06 220 GLU A O 1
ATOM 1714 N N . HIS A 1 221 ? 19.478 -6.246 -8.146 1.00 79.31 221 HIS A N 1
ATOM 1715 C CA . HIS A 1 221 ? 18.947 -4.908 -7.923 1.00 79.31 221 HIS A CA 1
ATOM 1716 C C . HIS A 1 221 ? 17.429 -4.835 -8.174 1.00 79.31 221 HIS A C 1
ATOM 1718 O O . HIS A 1 221 ? 16.937 -5.261 -9.222 1.00 79.31 221 HIS A O 1
ATOM 1724 N N . ALA A 1 222 ? 16.695 -4.175 -7.270 1.00 70.06 222 ALA A N 1
ATOM 1725 C CA . ALA A 1 222 ? 15.225 -4.081 -7.275 1.00 70.06 222 ALA A CA 1
ATOM 1726 C C . ALA A 1 222 ? 14.605 -3.458 -8.547 1.00 70.06 222 ALA A C 1
ATOM 1728 O O . ALA A 1 222 ? 13.413 -3.619 -8.833 1.00 70.06 222 ALA A O 1
ATOM 1729 N N . ILE A 1 223 ? 15.409 -2.739 -9.340 1.00 79.94 223 ILE A N 1
ATOM 1730 C CA . ILE A 1 223 ? 14.994 -2.221 -10.655 1.00 79.94 223 ILE A CA 1
ATOM 1731 C C . ILE A 1 223 ? 14.516 -3.345 -11.573 1.00 79.94 223 ILE A C 1
ATOM 1733 O O . ILE A 1 223 ? 13.539 -3.199 -12.305 1.00 79.94 223 ILE A O 1
ATOM 1737 N N . TRP A 1 224 ? 15.172 -4.495 -11.484 1.00 83.31 224 TRP A N 1
ATOM 1738 C CA . TRP A 1 224 ? 14.875 -5.645 -12.304 1.00 83.31 224 TRP A CA 1
ATOM 1739 C C . TRP A 1 224 ? 13.588 -6.348 -11.881 1.00 83.31 224 TRP A C 1
ATOM 1741 O O . TRP A 1 224 ? 12.798 -6.732 -12.740 1.00 83.31 224 TRP A O 1
ATOM 1751 N N . ASP A 1 225 ? 13.327 -6.437 -10.576 1.00 78.56 225 ASP A N 1
ATOM 1752 C CA . ASP A 1 225 ? 12.065 -6.963 -10.036 1.00 78.56 225 ASP A CA 1
ATOM 1753 C C . ASP A 1 225 ? 10.885 -6.137 -10.546 1.00 78.56 225 ASP A C 1
ATOM 1755 O O . ASP A 1 225 ? 9.855 -6.666 -10.976 1.00 78.56 225 ASP A O 1
ATOM 1759 N N . THR A 1 226 ? 11.075 -4.817 -10.546 1.00 74.38 226 THR A N 1
ATOM 1760 C CA . THR A 1 226 ? 10.089 -3.850 -11.015 1.00 74.38 226 THR A CA 1
ATOM 1761 C C . THR A 1 226 ? 9.814 -4.021 -12.505 1.00 74.38 226 THR A C 1
ATOM 1763 O O . THR A 1 226 ? 8.651 -4.117 -12.895 1.00 74.38 226 THR A O 1
ATOM 1766 N N . LEU A 1 227 ? 10.856 -4.132 -13.331 1.00 81.81 227 LEU A N 1
ATOM 1767 C CA . LEU A 1 227 ? 10.713 -4.329 -14.774 1.00 81.81 227 LEU A CA 1
ATOM 1768 C C . LEU A 1 227 ? 10.061 -5.667 -15.131 1.00 81.81 227 LEU A C 1
ATOM 1770 O O . LEU A 1 227 ? 9.166 -5.694 -15.977 1.00 81.81 227 LEU A O 1
ATOM 1774 N N . CYS A 1 228 ? 10.444 -6.759 -14.465 1.00 86.25 228 CYS A N 1
ATOM 1775 C CA . CYS A 1 228 ? 9.817 -8.067 -14.657 1.00 86.25 228 CYS A CA 1
ATOM 1776 C C . CYS A 1 228 ? 8.315 -8.011 -14.359 1.00 86.25 228 CYS A C 1
ATOM 1778 O O . CYS A 1 228 ? 7.496 -8.492 -15.139 1.00 86.25 228 CYS A O 1
ATOM 1780 N N . ARG A 1 229 ? 7.947 -7.367 -13.249 1.00 86.81 229 ARG A N 1
ATOM 1781 C CA . ARG A 1 229 ? 6.553 -7.191 -12.846 1.00 86.81 229 ARG A CA 1
ATOM 1782 C C . ARG A 1 229 ? 5.753 -6.343 -13.829 1.00 86.81 229 ARG A C 1
ATOM 1784 O O . ARG A 1 229 ? 4.633 -6.718 -14.163 1.00 86.81 229 ARG A O 1
ATOM 1791 N N . MET A 1 230 ? 6.286 -5.191 -14.238 1.00 81.88 230 MET A N 1
ATOM 1792 C CA . MET A 1 230 ? 5.599 -4.304 -15.180 1.00 81.88 230 MET A CA 1
ATOM 1793 C C . MET A 1 230 ? 5.395 -5.009 -16.518 1.00 81.88 230 MET A C 1
ATOM 1795 O O . MET A 1 230 ? 4.284 -5.018 -17.025 1.00 81.88 230 MET A O 1
ATOM 1799 N N . SER A 1 231 ? 6.419 -5.705 -17.015 1.00 89.88 231 SER A N 1
ATOM 1800 C CA . SER A 1 231 ? 6.338 -6.451 -18.276 1.00 89.88 231 SER A CA 1
ATOM 1801 C C . SER A 1 231 ? 5.314 -7.585 -18.214 1.00 89.88 231 SER A C 1
ATOM 1803 O O . SER A 1 231 ? 4.546 -7.775 -19.152 1.00 89.88 231 SER A O 1
ATOM 1805 N N . LEU A 1 232 ? 5.254 -8.313 -17.094 1.00 89.81 232 LEU A N 1
ATOM 1806 C CA . LEU A 1 232 ? 4.230 -9.334 -16.880 1.00 89.81 232 LEU A CA 1
ATOM 1807 C C . LEU A 1 232 ? 2.825 -8.723 -16.796 1.00 89.81 232 LEU A C 1
ATOM 1809 O O . LEU A 1 232 ? 1.892 -9.254 -17.387 1.00 89.81 232 LEU A O 1
ATOM 1813 N N . SER A 1 233 ? 2.670 -7.601 -16.091 1.00 82.75 233 SER A N 1
ATOM 1814 C CA . SER A 1 233 ? 1.394 -6.884 -16.011 1.00 82.75 233 SER A CA 1
ATOM 1815 C C . SER A 1 233 ? 0.922 -6.407 -17.384 1.00 82.75 233 SER A C 1
ATOM 1817 O O . SER A 1 233 ? -0.253 -6.574 -17.705 1.00 82.75 233 SER A O 1
ATOM 1819 N N . ASP A 1 234 ? 1.827 -5.832 -18.177 1.00 80.88 234 ASP A N 1
ATOM 1820 C CA . ASP A 1 234 ? 1.553 -5.347 -19.530 1.00 80.88 234 ASP A CA 1
ATOM 1821 C C . ASP A 1 234 ? 1.130 -6.519 -20.426 1.00 80.88 234 ASP A C 1
ATOM 1823 O O . ASP A 1 234 ? 0.068 -6.466 -21.041 1.00 80.88 234 ASP A O 1
ATOM 1827 N N . TYR A 1 235 ? 1.869 -7.635 -20.397 1.00 90.69 235 TYR A N 1
ATOM 1828 C CA . TYR A 1 235 ? 1.512 -8.847 -21.138 1.00 90.69 235 TYR A CA 1
ATOM 1829 C C . TYR A 1 235 ? 0.118 -9.371 -20.760 1.00 90.69 235 TYR A C 1
ATOM 1831 O O . TYR A 1 235 ? -0.722 -9.600 -21.630 1.00 90.69 235 TYR A O 1
ATOM 1839 N N . LEU A 1 236 ? -0.150 -9.544 -19.460 1.00 86.00 236 LEU A N 1
ATOM 1840 C CA . LEU A 1 236 ? -1.428 -10.067 -18.964 1.00 86.00 236 LEU A CA 1
ATOM 1841 C C . LEU A 1 236 ? -2.598 -9.152 -19.325 1.00 86.00 236 LEU A C 1
ATOM 1843 O O . LEU A 1 236 ? -3.709 -9.630 -19.551 1.00 86.00 236 LEU A O 1
ATOM 1847 N N . TRP A 1 237 ? -2.366 -7.842 -19.367 1.00 75.69 237 TRP A N 1
ATOM 1848 C CA . TRP A 1 237 ? -3.357 -6.866 -19.795 1.00 75.69 237 TRP A CA 1
ATOM 1849 C C . TRP A 1 237 ? -3.607 -6.922 -21.306 1.00 75.69 237 TRP A C 1
ATOM 1851 O O . TRP A 1 237 ? -4.762 -6.999 -21.723 1.00 75.69 237 TRP A O 1
ATOM 1861 N N . GLU A 1 238 ? -2.546 -6.902 -22.111 1.00 78.44 238 GLU A N 1
ATOM 1862 C CA . GLU A 1 238 ? -2.621 -6.779 -23.569 1.00 78.44 238 GLU A CA 1
ATOM 1863 C C . GLU A 1 238 ? -3.052 -8.072 -24.260 1.00 78.44 238 GLU A C 1
ATOM 1865 O O . GLU A 1 238 ? -3.908 -8.040 -25.142 1.00 78.44 238 GLU A O 1
ATOM 1870 N N . GLN A 1 239 ? -2.472 -9.205 -23.862 1.00 89.62 239 GLN A N 1
ATOM 1871 C CA . GLN A 1 239 ? -2.736 -10.503 -24.489 1.00 89.62 239 GLN A CA 1
ATOM 1872 C C . GLN A 1 239 ? -3.941 -11.210 -23.860 1.00 89.62 239 GLN A C 1
ATOM 1874 O O . GLN A 1 239 ? -4.563 -12.059 -24.492 1.00 89.62 239 GLN A O 1
ATOM 1879 N N . ALA A 1 240 ? -4.295 -10.846 -22.620 1.00 87.81 240 ALA A N 1
ATOM 1880 C CA . ALA A 1 240 ? -5.405 -11.429 -21.866 1.00 87.81 240 ALA A CA 1
ATOM 1881 C C . ALA A 1 240 ? -5.372 -12.970 -21.774 1.00 87.81 240 ALA A C 1
ATOM 1883 O O . ALA A 1 240 ? -6.417 -13.605 -21.612 1.00 87.81 240 ALA A O 1
ATOM 1884 N N . GLU A 1 241 ? -4.178 -13.563 -21.798 1.00 92.69 241 GLU A N 1
ATOM 1885 C CA . GLU A 1 241 ? -3.912 -15.000 -21.678 1.00 92.69 241 GLU A CA 1
ATOM 1886 C C . GLU A 1 241 ? -2.740 -15.277 -20.723 1.00 92.69 241 GLU A C 1
ATOM 1888 O O . GLU A 1 241 ? -2.063 -14.356 -20.257 1.00 92.69 241 GLU A O 1
ATOM 1893 N N . PHE A 1 242 ? -2.497 -16.553 -20.407 1.00 90.81 242 PHE A N 1
ATOM 1894 C CA . PHE A 1 242 ? -1.311 -16.931 -19.641 1.00 90.81 242 PHE A CA 1
ATOM 1895 C C . PHE A 1 242 ? -0.034 -16.664 -20.442 1.00 90.81 242 PHE A C 1
ATOM 1897 O O . PHE A 1 242 ? 0.021 -17.036 -21.614 1.00 90.81 242 PHE A O 1
ATOM 1904 N N . PRO A 1 243 ? 1.014 -16.109 -19.810 1.00 90.50 243 PRO A N 1
ATOM 1905 C CA . PRO A 1 243 ? 2.308 -15.969 -20.455 1.00 90.50 243 PRO A CA 1
ATOM 1906 C C . PRO A 1 243 ? 2.908 -17.335 -20.796 1.00 90.50 243 PRO A C 1
ATOM 1908 O O . PRO A 1 243 ? 2.560 -18.343 -20.167 1.00 90.50 243 PRO A O 1
ATOM 1911 N N . PRO A 1 244 ? 3.852 -17.378 -21.754 1.00 93.19 244 PRO A N 1
ATOM 1912 C CA . PRO A 1 244 ? 4.693 -18.551 -21.934 1.00 93.19 244 PRO A CA 1
ATOM 1913 C C . PRO A 1 244 ? 5.449 -18.870 -20.637 1.00 93.19 244 PRO A C 1
ATOM 1915 O O . PRO A 1 244 ? 5.678 -17.987 -19.806 1.00 93.19 244 PRO A O 1
ATOM 1918 N N . ASP A 1 245 ? 5.919 -20.114 -20.507 1.00 90.06 245 ASP A N 1
ATOM 1919 C CA . ASP A 1 245 ? 6.715 -20.555 -19.351 1.00 90.06 245 ASP A CA 1
ATOM 1920 C C . ASP A 1 245 ? 7.895 -19.614 -19.067 1.00 90.06 245 ASP A C 1
ATOM 1922 O O . ASP A 1 245 ? 8.249 -19.405 -17.908 1.00 90.06 245 ASP A O 1
ATOM 1926 N N . ASN A 1 246 ? 8.469 -19.014 -20.118 1.00 92.44 246 ASN A N 1
ATOM 1927 C CA . ASN A 1 246 ? 9.473 -17.963 -20.019 1.00 92.44 246 ASN A CA 1
ATOM 1928 C C . ASN A 1 246 ? 9.130 -16.755 -20.907 1.00 92.44 246 ASN A C 1
ATOM 1930 O O . ASN A 1 246 ? 9.256 -16.822 -22.131 1.00 92.44 246 ASN A O 1
ATOM 1934 N N . LEU A 1 247 ? 8.749 -15.642 -20.282 1.00 95.00 247 LEU A N 1
ATOM 1935 C CA . LEU A 1 247 ? 8.514 -14.352 -20.921 1.00 95.00 247 LEU A CA 1
ATOM 1936 C C . LEU A 1 247 ? 9.827 -13.564 -21.018 1.00 95.00 247 LEU A C 1
ATOM 1938 O O . LEU A 1 247 ? 10.429 -13.207 -20.007 1.00 95.00 247 LEU A O 1
ATOM 1942 N N . LEU A 1 248 ? 10.267 -13.265 -22.239 1.00 94.81 248 LEU A N 1
ATOM 1943 C CA . LEU A 1 248 ? 11.465 -12.461 -22.478 1.00 94.81 248 LEU A CA 1
ATOM 1944 C C . LEU A 1 248 ? 11.107 -10.976 -22.562 1.00 94.81 248 LEU A C 1
ATOM 1946 O O . LEU A 1 248 ? 10.199 -10.601 -23.296 1.00 94.81 248 LEU A O 1
ATOM 1950 N N . VAL A 1 249 ? 11.863 -10.135 -21.859 1.00 94.62 249 VAL A N 1
ATOM 1951 C CA . VAL A 1 249 ? 11.768 -8.673 -21.953 1.00 94.62 249 VAL A CA 1
ATOM 1952 C C . VAL A 1 249 ? 12.924 -8.168 -22.809 1.00 94.62 249 VAL A C 1
ATOM 1954 O O . VAL A 1 249 ? 14.083 -8.124 -22.374 1.00 94.62 249 VAL A O 1
ATOM 1957 N N . ASP A 1 250 ? 12.616 -7.834 -24.056 1.00 92.44 250 ASP A N 1
ATOM 1958 C CA . ASP A 1 250 ? 13.552 -7.393 -25.096 1.00 92.44 250 ASP A CA 1
ATOM 1959 C C . ASP A 1 250 ? 13.482 -5.885 -25.394 1.00 92.44 250 ASP A C 1
ATOM 1961 O O . ASP A 1 250 ? 14.399 -5.331 -26.003 1.00 92.44 250 ASP A O 1
ATOM 1965 N N . GLY A 1 251 ? 12.463 -5.202 -24.871 1.00 91.88 251 GLY A N 1
ATOM 1966 C CA . GLY A 1 251 ? 12.303 -3.753 -24.911 1.00 91.88 251 GLY A CA 1
ATOM 1967 C C . GLY A 1 251 ? 11.586 -3.225 -23.671 1.00 91.88 251 GLY A C 1
ATOM 1968 O O . GLY A 1 251 ? 11.028 -3.993 -22.894 1.00 91.88 251 GLY A O 1
ATOM 1969 N N . LEU A 1 252 ? 11.621 -1.902 -23.485 1.00 89.69 252 LEU A N 1
ATOM 1970 C CA . LEU A 1 252 ? 10.931 -1.225 -22.386 1.00 89.69 252 LEU A CA 1
ATOM 1971 C C . LEU A 1 252 ? 9.927 -0.202 -22.922 1.00 89.69 252 LEU A C 1
ATOM 1973 O O . LEU A 1 252 ? 10.260 0.605 -23.797 1.00 89.69 252 LEU A O 1
ATOM 1977 N N . THR A 1 253 ? 8.717 -0.201 -22.365 1.00 82.56 253 THR A N 1
ATOM 1978 C CA . THR A 1 253 ? 7.694 0.811 -22.654 1.00 82.56 253 THR A CA 1
ATOM 1979 C C . THR A 1 253 ? 8.091 2.172 -22.077 1.00 82.56 253 THR A C 1
ATOM 1981 O O . THR A 1 253 ? 8.994 2.292 -21.245 1.00 82.56 253 THR A O 1
ATOM 1984 N N . ARG A 1 254 ? 7.393 3.239 -22.486 1.00 78.75 254 ARG A N 1
ATOM 1985 C CA . ARG A 1 254 ? 7.635 4.586 -21.945 1.00 78.75 254 ARG A CA 1
ATOM 1986 C C . ARG A 1 254 ? 7.475 4.635 -20.422 1.00 78.75 254 ARG A C 1
ATOM 1988 O O . ARG A 1 254 ? 8.319 5.218 -19.750 1.00 78.75 254 ARG A O 1
ATOM 1995 N N . SER A 1 255 ? 6.420 4.017 -19.891 1.00 67.81 255 SER A N 1
ATOM 1996 C CA . SER A 1 255 ? 6.164 3.989 -18.447 1.00 67.81 255 SER A CA 1
ATOM 1997 C C . SER A 1 255 ? 7.277 3.248 -17.702 1.00 67.81 255 SER A C 1
ATOM 1999 O O . SER A 1 255 ? 7.808 3.764 -16.722 1.00 67.81 255 SER A O 1
ATOM 2001 N N . GLN A 1 256 ? 7.710 2.096 -18.222 1.00 81.88 256 GLN A N 1
ATOM 2002 C CA . GLN A 1 256 ? 8.829 1.333 -17.664 1.00 81.88 256 GLN A CA 1
ATOM 2003 C C . GLN A 1 256 ? 10.134 2.146 -17.668 1.00 81.88 256 GLN A C 1
ATOM 2005 O O . GLN A 1 256 ? 10.885 2.125 -16.694 1.00 81.88 256 GLN A O 1
ATOM 2010 N N . TRP A 1 257 ? 10.384 2.930 -18.721 1.00 87.19 257 TRP A N 1
ATOM 2011 C CA . TRP A 1 257 ? 11.523 3.848 -18.778 1.00 87.19 257 TRP A CA 1
ATOM 2012 C C . TRP A 1 257 ? 11.458 4.976 -17.754 1.00 87.19 257 TRP A C 1
ATOM 2014 O O . TRP A 1 257 ? 12.471 5.302 -17.135 1.00 87.19 257 TRP A O 1
ATOM 2024 N N . GLU A 1 258 ? 10.292 5.590 -17.579 1.00 75.00 258 GLU A N 1
ATOM 2025 C CA . GLU A 1 258 ? 10.090 6.633 -16.572 1.00 75.00 258 GLU A CA 1
ATOM 2026 C C . GLU A 1 258 ? 10.353 6.077 -15.162 1.00 75.00 258 GLU A C 1
ATOM 2028 O O . GLU A 1 258 ? 11.062 6.713 -14.378 1.00 75.00 258 GLU A O 1
ATOM 2033 N N . THR A 1 259 ? 9.910 4.846 -14.885 1.00 70.38 259 THR A N 1
ATOM 2034 C CA . THR A 1 259 ? 10.222 4.126 -13.643 1.00 70.38 259 THR A CA 1
ATOM 2035 C C . THR A 1 259 ? 11.719 3.859 -13.483 1.00 70.38 259 THR A C 1
ATOM 2037 O O . THR A 1 259 ? 12.281 4.180 -12.438 1.00 70.38 259 THR A O 1
ATOM 2040 N N . VAL A 1 260 ? 12.400 3.348 -14.516 1.00 78.00 260 VAL A N 1
ATOM 2041 C CA . VAL A 1 260 ? 13.859 3.122 -14.499 1.00 78.00 260 VAL A CA 1
ATOM 2042 C C . VAL A 1 260 ? 14.620 4.407 -14.175 1.00 78.00 260 VAL A C 1
ATOM 2044 O O . VAL A 1 260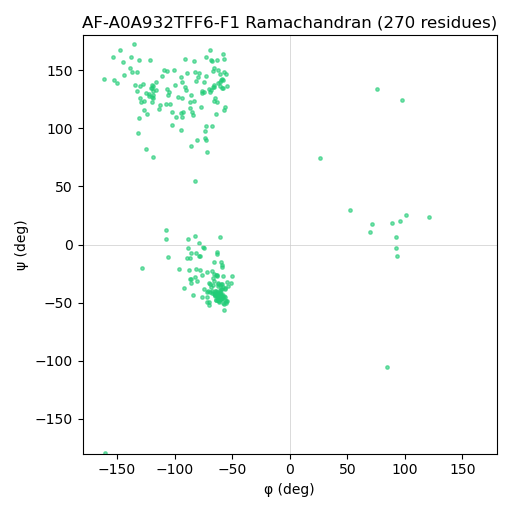 ? 15.523 4.394 -13.340 1.00 78.00 260 VAL A O 1
ATOM 2047 N N . ARG A 1 261 ? 14.249 5.534 -14.795 1.00 82.31 261 ARG A N 1
ATOM 2048 C CA . ARG A 1 261 ? 14.899 6.830 -14.545 1.00 82.31 261 ARG A CA 1
ATOM 2049 C C . ARG A 1 261 ? 14.683 7.309 -13.113 1.00 82.31 261 ARG A C 1
ATOM 2051 O O . ARG A 1 261 ? 15.647 7.742 -12.484 1.00 82.31 261 ARG A O 1
ATOM 2058 N N . ALA A 1 262 ? 13.459 7.195 -12.600 1.00 70.06 262 ALA A N 1
ATOM 2059 C CA . ALA A 1 262 ? 13.148 7.552 -11.220 1.00 70.06 262 ALA A CA 1
ATOM 2060 C C . ALA A 1 262 ? 13.969 6.71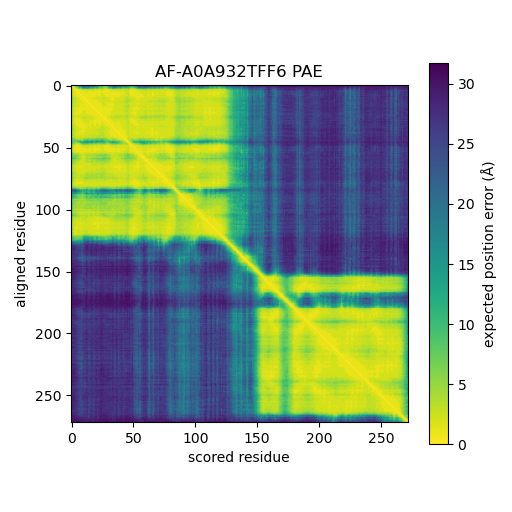3 -10.224 1.00 70.06 262 ALA A C 1
ATOM 2062 O O . ALA A 1 262 ? 14.600 7.270 -9.328 1.00 70.06 262 ALA A O 1
ATOM 2063 N N . MET A 1 263 ? 14.039 5.393 -10.431 1.00 72.94 263 MET A N 1
ATOM 2064 C CA . MET A 1 263 ? 14.824 4.482 -9.586 1.00 72.94 263 MET A CA 1
ATOM 2065 C C . MET A 1 263 ? 16.336 4.724 -9.686 1.00 72.94 263 MET A C 1
ATOM 2067 O O . MET A 1 263 ? 17.051 4.509 -8.713 1.00 72.94 263 MET A O 1
ATOM 2071 N N . ALA A 1 264 ? 16.820 5.215 -10.828 1.00 74.00 264 ALA A N 1
ATOM 2072 C CA . ALA A 1 264 ? 18.212 5.619 -11.022 1.00 74.00 264 ALA A CA 1
ATOM 2073 C C . ALA A 1 264 ? 18.542 7.011 -10.434 1.00 74.00 264 ALA A C 1
ATOM 2075 O O . ALA A 1 264 ? 19.667 7.489 -10.594 1.00 74.00 264 ALA A O 1
ATOM 2076 N N . GLY A 1 265 ? 17.581 7.693 -9.795 1.00 75.31 265 GLY A N 1
ATOM 2077 C CA . GLY A 1 265 ? 17.765 9.040 -9.242 1.00 75.31 265 GLY A CA 1
ATOM 2078 C C . GLY A 1 265 ? 17.872 10.140 -10.304 1.00 75.31 265 GLY A C 1
ATOM 2079 O O . GLY A 1 265 ? 18.359 11.235 -10.027 1.00 75.31 265 GLY A O 1
ATOM 2080 N N . LEU A 1 266 ? 17.434 9.867 -11.536 1.00 72.88 266 LEU A N 1
ATOM 2081 C CA . LEU A 1 266 ? 17.463 10.831 -12.628 1.00 72.88 266 LEU A CA 1
ATOM 2082 C C . LEU A 1 266 ? 16.190 11.683 -12.581 1.00 72.88 266 LEU A C 1
ATOM 2084 O O . LEU A 1 266 ? 15.078 11.163 -12.649 1.00 72.88 266 LEU A O 1
ATOM 2088 N N . GLY A 1 267 ? 16.352 13.007 -12.492 1.00 60.72 267 GLY A N 1
ATOM 2089 C CA . GLY A 1 267 ? 15.230 13.950 -12.470 1.00 60.72 267 GLY A CA 1
ATOM 2090 C C . GLY A 1 267 ? 14.310 13.853 -13.703 1.00 60.72 267 GLY A C 1
ATOM 2091 O O . GLY A 1 267 ? 14.693 13.281 -14.736 1.00 60.72 267 GLY A O 1
ATOM 2092 N N . PRO A 1 268 ? 13.095 14.432 -13.631 1.00 57.31 268 PRO A N 1
ATOM 2093 C CA . PRO A 1 268 ? 12.108 14.360 -14.706 1.00 57.31 268 PRO A CA 1
ATOM 2094 C C . PRO A 1 268 ? 12.696 14.854 -16.032 1.00 57.31 268 PRO A C 1
ATOM 2096 O O . PRO A 1 268 ? 13.427 15.845 -16.080 1.00 57.31 268 PRO A O 1
ATOM 2099 N N . THR A 1 269 ? 12.421 14.131 -17.120 1.00 54.78 269 THR A N 1
ATOM 2100 C CA . THR A 1 269 ? 12.916 14.501 -18.451 1.00 54.78 269 THR A CA 1
ATOM 2101 C C . THR A 1 269 ? 12.259 15.813 -18.854 1.00 54.78 269 THR A C 1
ATOM 2103 O O . THR A 1 269 ? 11.034 15.893 -18.941 1.00 54.78 269 THR A O 1
ATOM 2106 N N . ARG A 1 270 ? 13.057 16.838 -19.167 1.00 47.44 270 ARG A N 1
ATOM 2107 C CA . ARG A 1 270 ? 12.575 17.917 -20.027 1.00 47.44 270 ARG A CA 1
ATOM 2108 C C . ARG A 1 270 ? 12.496 17.356 -21.449 1.00 47.44 270 ARG A C 1
ATOM 2110 O O . ARG A 1 270 ? 13.456 17.478 -22.192 1.00 47.44 270 ARG A O 1
ATOM 2117 N N . ILE A 1 271 ? 11.323 16.805 -21.777 1.00 47.47 271 ILE A N 1
ATOM 2118 C CA . ILE A 1 271 ? 10.830 16.522 -23.137 1.00 47.47 271 ILE A CA 1
ATOM 2119 C C . ILE A 1 271 ? 11.481 15.287 -23.812 1.00 47.47 271 ILE A C 1
ATOM 2121 O O . ILE A 1 271 ? 12.696 15.108 -23.777 1.00 47.47 271 ILE A O 1
ATOM 2125 N N . TRP A 1 272 ? 10.632 14.442 -24.413 1.00 42.16 272 TRP A N 1
ATOM 2126 C CA . TRP A 1 272 ? 10.940 13.581 -25.563 1.00 42.16 272 TRP A CA 1
ATOM 2127 C C . TRP A 1 272 ? 10.250 14.182 -26.783 1.00 42.16 272 TRP A C 1
ATOM 2129 O O . TRP A 1 272 ? 9.070 14.575 -26.612 1.00 42.16 272 TRP A O 1
#

Solvent-accessible surface area (backbone atoms only — not comparable to full-atom values): 15822 Å² total; per-residue (Å²): 132,80,69,41,38,32,42,38,30,34,61,50,64,72,57,47,52,53,55,42,54,48,42,42,76,74,54,31,49,69,49,78,22,63,32,36,62,50,40,55,50,58,63,62,71,71,64,81,65,60,33,33,41,33,32,44,86,33,77,86,44,36,26,64,59,42,45,41,56,49,34,75,76,35,53,42,55,40,31,31,38,30,31,79,75,65,44,56,67,59,54,50,51,36,45,74,51,54,38,72,41,56,46,59,53,87,71,53,61,66,57,52,47,52,52,53,51,58,59,61,72,44,80,82,49,62,70,60,92,69,80,81,71,68,68,84,53,67,65,84,86,37,69,72,86,89,72,91,70,102,60,100,55,72,48,49,73,44,96,84,45,36,37,34,30,61,45,85,77,74,92,79,72,55,77,81,54,66,75,46,37,65,47,40,29,40,37,29,44,70,90,64,54,71,50,68,31,31,28,32,56,34,71,66,37,53,51,50,49,26,68,74,68,76,47,87,75,62,60,85,39,67,69,51,61,51,50,42,50,51,53,52,49,50,45,43,59,75,70,68,53,84,76,55,65,67,38,75,38,75,73,76,54,73,69,57,46,54,49,52,35,52,71,70,71,46,73,85,78,87,73,134

Nearest PDB structures (foldseek):
  4qyw-assembly1_A  TM=9.281E-01  e=2.413E-09  Thermotoga maritima MSB8
  6oec-assembly2_F  TM=9.330E-01  e=1.187E-07  Carboxydothermus hydrogenoformans Z-2901
  6oec-assembly3_I  TM=9.405E-01  e=2.019E-07  Carboxydothermus hydrogenoformans Z-2901
  6oec-assembly3_H  TM=9.092E-01  e=2.019E-07  Carboxydothermus hydrogenoformans Z-2901
  3h5i-assembly1_A  TM=9.140E-01  e=2.410E-07  Carboxydothermus hydrogenoformans Z-2901

pLDDT: mean 76.15, std 18.78, range [29.38, 97.44]

Foldseek 3Di:
DDAFEEEEEALDPVVLVQLCCLVVVVPHHYDYDNALVRLLVVLPPPDDHLEYEFEQDHPDQGRLNSLLSSCVVQLLYAYEYEYQQQAVQVQVSSVLSPHPAYHYPPDDSVRSVVVSVVSNPDDSDRPPNPDDQSPPHDDPVNYDFDDDHPDQWHWDAAPQGKIKIWDDDPPDDDPVCQQWLKTKMWIAANVGDIDIAMETEDPQNQVVLCVVLVDRDGSPGCLSVVQSVVQCNCCCHPVVDDDDNYHYDNDDDPVNVQVSCVNSVHDDDPDD

Mean predicted aligned error: 15.98 Å

Sequence (272 aa):
MSNAHILIVDDEENIRETMRFALEAVGHRVETAASGAEALEEFGSGEGWDLVLLDQRMPGVEGLEVLRRIRERDPAARVIMVTAYGTIELAVEAMKAGARDFLRKPFTPDTLRGAAQAALAQPRTAVATEEFSLTRLLPPELFPAGRELDVPYISFRTLNGYHFWPVPLPPGGQETEALRVRRAFEVKAPGGEIRRCTVDITASVRGLVRERTGQDFPPEHAIWDTLCRMSLSDYLWEQAEFPPDNLLVDGLTRSQWETVRAMAGLGPTRIW